Protein AF-A0A150WRG9-F1 (afdb_monomer_lite)

pLDDT: mean 79.82, std 18.86, range [26.81, 96.19]

Radius of gyration: 18.25 Å; chains: 1; bounding box: 57×34×43 Å

Foldseek 3Di:
DDPPPPCQLCVLPPDDDDDDDDDDDDDDDDLLVVLVVLLQVLLCVLQNDPSFLVPDDPVSLVSSLVVLLVLVVDPLSVLLSVLLDDPLNRLLSSLSSSLSSLLVSLVVVCVPPVLLSVLLNLLSVLLVLLSSCLVQLVPDPDPDDPDDPVLSVLLSLLSSLSSNCSSCLRRPDDSSSSNLVSQLSVQLSVQVVPCPSVYGSSVSSLVSQCVSSVDDSVSSSVVSNCSNVVD

Secondary structure (DSSP, 8-state):
----SHHHHSTTT-SS---------S-PPPHHHHHHHHHHHHHHHHH-TTS-GGG--HHHHHHHHHHHHHHH--TTHHHHHHHT-HHHHHHHHHHHHHHHHHHHHHHHHTTT-HHHHHHHHHHHHHHHHHHHHGGGTTTS--SS--S-HHHHHHHHHHHHHHTT-HHHHHHTS-HHHHHHHHHHHHHHHHHHHHSTTSS-HHHHHHHHHHHHHT--HHHHHHHHHHHHH--

Organism: Bdellovibrio bacteriovorus (NCBI:txid959)

Sequence (231 aa):
MKKKFVLGMVVLSMTAAQVSFAAGVGGARAPREVLMEYTKSMKETLLGKGGSAKNLKDAELQNAKSRITKELNSSRAADLNAAMSGEAGKARMESLVTIIAVKRSTENLAKTDAAEAQSMNAAAEASLKLIANSTLVGALKIPETTMKAEEVSLVRDALNKAETMPADIIIQFSKAERDSYTQVLEKYDSIVSNSAGKKSAEESFVDAIMDVKKVDRTKALEIVKKLKECV

Structure (mmCIF, N/CA/C/O backbone):
data_AF-A0A150WRG9-F1
#
_entry.id   AF-A0A150WRG9-F1
#
loop_
_atom_site.group_PDB
_atom_site.id
_atom_site.type_symbol
_atom_site.label_atom_id
_atom_site.label_alt_id
_atom_site.label_comp_id
_atom_site.label_asym_id
_atom_site.label_entity_id
_atom_site.label_seq_id
_atom_site.pdbx_PDB_ins_code
_atom_site.Cartn_x
_atom_site.Cartn_y
_atom_site.Cartn_z
_atom_site.occupancy
_atom_site.B_iso_or_equiv
_atom_site.auth_seq_id
_atom_site.auth_comp_id
_atom_site.auth_asym_id
_atom_site.auth_atom_id
_atom_site.pdbx_PDB_model_num
ATOM 1 N N . MET A 1 1 ? -20.319 14.278 -11.781 1.00 32.03 1 MET A N 1
ATOM 2 C CA . MET A 1 1 ? -20.486 12.811 -11.658 1.00 32.03 1 MET A CA 1
ATOM 3 C C . MET A 1 1 ? -19.781 12.125 -12.830 1.00 32.03 1 MET A C 1
ATOM 5 O O . MET A 1 1 ? -20.332 12.064 -13.922 1.00 32.03 1 MET A O 1
ATOM 9 N N . LYS A 1 2 ? -18.517 11.709 -12.654 1.00 30.38 2 LYS A N 1
ATOM 10 C CA . LYS A 1 2 ? -17.682 11.111 -13.713 1.00 30.38 2 LYS A CA 1
ATOM 11 C C . LYS A 1 2 ? -17.797 9.577 -13.664 1.00 30.38 2 LYS A C 1
ATOM 13 O O . LYS A 1 2 ? -17.150 8.941 -12.847 1.00 30.38 2 LYS A O 1
ATOM 18 N N . LYS A 1 3 ? -18.587 8.980 -14.563 1.00 36.53 3 LYS A N 1
ATOM 19 C CA . LYS A 1 3 ? -18.736 7.519 -14.767 1.00 36.53 3 LYS A CA 1
ATOM 20 C C . LYS A 1 3 ? -17.521 6.861 -15.469 1.00 36.53 3 LYS A C 1
ATOM 22 O O . LYS A 1 3 ? -17.706 6.034 -16.353 1.00 36.53 3 LYS A O 1
ATOM 27 N N . LYS A 1 4 ? -16.276 7.259 -15.170 1.00 40.38 4 LYS A N 1
ATOM 28 C CA . LYS A 1 4 ? -15.107 6.907 -16.016 1.00 40.38 4 LYS A CA 1
ATOM 29 C C . LYS A 1 4 ? -14.164 5.818 -15.487 1.00 40.38 4 LYS A C 1
ATOM 31 O O . LYS A 1 4 ? -13.210 5.499 -16.183 1.00 40.38 4 LYS A O 1
ATOM 36 N N . PHE A 1 5 ? -14.430 5.201 -14.337 1.00 41.78 5 PHE A N 1
ATOM 37 C CA . PHE A 1 5 ? -13.559 4.131 -13.824 1.00 41.78 5 PHE A CA 1
ATOM 38 C C . PHE A 1 5 ? -13.880 2.737 -14.416 1.00 41.78 5 PHE A C 1
ATOM 40 O O . PHE A 1 5 ? -12.984 1.941 -14.687 1.00 41.78 5 PHE A O 1
ATOM 47 N N . VAL A 1 6 ? -15.147 2.491 -14.766 1.00 46.38 6 VAL A N 1
ATOM 48 C CA . VAL A 1 6 ? -15.670 1.126 -14.975 1.00 46.38 6 VAL A CA 1
ATOM 49 C C . VAL A 1 6 ? -15.237 0.460 -16.294 1.00 46.38 6 VAL A C 1
ATOM 51 O O . VAL A 1 6 ? -15.207 -0.761 -16.377 1.00 46.38 6 VAL A O 1
ATOM 54 N N . LEU A 1 7 ? -14.855 1.202 -17.340 1.00 37.91 7 LEU A N 1
ATOM 55 C CA . LEU A 1 7 ? -14.537 0.589 -18.646 1.00 37.91 7 LEU A CA 1
ATOM 56 C C . LEU A 1 7 ? -13.058 0.217 -18.847 1.00 37.91 7 LEU A C 1
ATOM 58 O O . LEU A 1 7 ? -12.737 -0.486 -19.797 1.00 37.91 7 LEU A O 1
ATOM 62 N N . GLY A 1 8 ? -12.135 0.669 -17.995 1.00 36.81 8 GLY A N 1
ATOM 63 C CA . GLY A 1 8 ? -10.698 0.460 -18.233 1.00 36.81 8 GLY A CA 1
ATOM 64 C C . GLY A 1 8 ? -10.143 -0.850 -17.674 1.00 36.81 8 GLY A C 1
ATOM 65 O O . GLY A 1 8 ? -9.332 -1.500 -18.326 1.00 36.81 8 GLY A O 1
ATOM 66 N N . MET A 1 9 ? -10.571 -1.238 -16.468 1.00 42.12 9 MET A N 1
ATOM 67 C CA . MET A 1 9 ? -10.052 -2.429 -15.777 1.00 42.12 9 MET A CA 1
ATOM 68 C C . MET A 1 9 ? -10.930 -3.675 -15.935 1.00 42.12 9 MET A C 1
ATOM 70 O O . MET A 1 9 ? -10.441 -4.778 -15.695 1.00 42.12 9 MET A O 1
ATOM 74 N N . VAL A 1 10 ? -12.185 -3.507 -16.364 1.00 41.66 10 VAL A N 1
ATOM 75 C CA . VAL A 1 10 ? -13.194 -4.578 -16.462 1.00 41.66 10 VAL A CA 1
ATOM 76 C C . VAL A 1 10 ? -13.277 -5.188 -17.872 1.00 41.66 10 VAL A C 1
ATOM 78 O O . VAL A 1 10 ? -13.715 -6.323 -18.034 1.00 41.66 10 VAL A O 1
ATOM 81 N N . VAL A 1 11 ? -12.798 -4.492 -18.911 1.00 38.12 11 VAL A N 1
ATOM 82 C CA . VAL A 1 11 ? -12.986 -4.927 -20.314 1.00 38.12 11 VAL A CA 1
ATOM 83 C C . VAL A 1 11 ? -12.113 -6.128 -20.723 1.00 38.12 11 VAL A C 1
ATOM 85 O O . VAL A 1 11 ? -12.330 -6.698 -21.785 1.00 38.12 11 VAL A O 1
ATOM 88 N N . LEU A 1 12 ? -11.196 -6.606 -19.875 1.00 38.62 12 LEU A N 1
ATOM 89 C CA . LEU A 1 12 ? -10.411 -7.821 -20.159 1.00 38.62 12 LEU A CA 1
ATOM 90 C C . LEU A 1 12 ? -10.873 -9.080 -19.406 1.00 38.62 12 LEU A C 1
ATOM 92 O O . LEU A 1 12 ? -10.236 -10.119 -19.543 1.00 38.62 12 LEU A O 1
ATOM 96 N N . SER A 1 13 ? -11.974 -9.030 -18.647 1.00 37.44 13 SER A N 1
ATOM 97 C CA . SER A 1 13 ? -12.491 -10.209 -17.928 1.00 37.44 13 SER A CA 1
ATOM 98 C C . SER A 1 13 ? -13.997 -10.453 -18.066 1.00 37.44 13 SER A C 1
ATOM 100 O O . SER A 1 13 ? -14.534 -11.337 -17.402 1.00 37.44 13 SER A O 1
ATOM 102 N N . MET A 1 14 ? -14.704 -9.736 -18.946 1.00 32.56 14 MET A N 1
ATOM 103 C CA . MET A 1 14 ? -16.133 -9.985 -19.168 1.00 32.56 14 MET A CA 1
ATOM 104 C C . MET A 1 14 ? -16.392 -11.115 -20.170 1.00 32.56 14 MET A C 1
ATOM 106 O O . MET A 1 14 ? -16.821 -10.891 -21.296 1.00 32.56 14 MET A O 1
ATOM 110 N N . THR A 1 15 ? -16.244 -12.346 -19.687 1.00 34.28 15 THR A N 1
ATOM 111 C CA . THR A 1 15 ? -17.200 -13.415 -20.000 1.00 34.28 15 THR A CA 1
ATOM 112 C C . THR A 1 15 ? -17.701 -14.010 -18.688 1.00 34.28 15 THR A C 1
ATOM 114 O O . THR A 1 15 ? -16.929 -14.608 -17.949 1.00 34.28 15 THR A O 1
ATOM 117 N N . ALA A 1 16 ? -19.006 -13.840 -18.456 1.00 32.56 16 ALA A N 1
ATOM 118 C CA . ALA A 1 16 ? -19.847 -14.502 -17.454 1.00 32.56 16 ALA A CA 1
ATOM 119 C C . ALA A 1 16 ? -19.603 -14.176 -15.964 1.00 32.56 16 ALA A C 1
ATOM 121 O O . ALA A 1 16 ? -18.753 -14.757 -15.304 1.00 32.56 16 ALA A O 1
ATOM 122 N N . ALA A 1 17 ? -20.460 -13.324 -15.393 1.00 30.14 17 ALA A N 1
ATOM 123 C CA . ALA A 1 17 ? -21.555 -13.776 -14.523 1.00 30.14 17 ALA A CA 1
ATOM 124 C C . ALA A 1 17 ? -22.264 -12.557 -13.913 1.00 30.14 17 ALA A C 1
ATOM 126 O O . ALA A 1 17 ? -21.712 -11.824 -13.095 1.00 30.14 17 ALA A O 1
ATOM 127 N N . GLN A 1 18 ? -23.511 -12.347 -14.330 1.00 33.16 18 GLN A N 1
ATOM 128 C CA . GLN A 1 18 ? -24.463 -11.523 -13.601 1.00 33.16 18 GLN A CA 1
ATOM 129 C C . GLN A 1 18 ? -24.808 -12.246 -12.297 1.00 33.16 18 GLN A C 1
ATOM 131 O O . GLN A 1 18 ? -25.338 -13.352 -12.345 1.00 33.16 18 GLN A O 1
ATOM 136 N N . VAL A 1 19 ? -24.572 -11.614 -11.149 1.00 32.22 19 VAL A N 1
ATOM 137 C CA . VAL A 1 19 ? -25.330 -11.936 -9.937 1.00 32.22 19 VAL A CA 1
ATOM 138 C C . VAL A 1 19 ? -25.748 -10.625 -9.291 1.00 32.22 19 VAL A C 1
ATOM 140 O O . VAL A 1 19 ? -24.957 -9.906 -8.684 1.00 32.22 19 VAL A O 1
ATOM 143 N N . SER A 1 20 ? -27.012 -10.292 -9.517 1.00 29.97 20 SER A N 1
ATOM 144 C CA . SER A 1 20 ? -27.737 -9.215 -8.864 1.00 29.97 20 SER A CA 1
ATOM 145 C C . SER A 1 20 ? -27.888 -9.547 -7.381 1.00 29.97 20 SER A C 1
ATOM 147 O O . SER A 1 20 ? -28.485 -10.569 -7.054 1.00 29.97 20 SER A O 1
ATOM 149 N N . PHE A 1 21 ? -27.424 -8.677 -6.484 1.00 30.52 21 PHE A N 1
ATOM 150 C CA . PHE A 1 21 ? -27.910 -8.684 -5.106 1.00 30.52 21 PHE A CA 1
ATOM 151 C C . PHE A 1 21 ? -29.054 -7.682 -4.985 1.00 30.52 21 PHE A C 1
ATOM 153 O O . PHE A 1 21 ? -28.874 -6.467 -5.068 1.00 30.52 21 PHE A O 1
ATOM 160 N N . ALA A 1 22 ? -30.253 -8.250 -4.871 1.00 32.41 22 ALA A N 1
ATOM 161 C CA . ALA A 1 22 ? -31.485 -7.561 -4.553 1.00 32.41 22 ALA A CA 1
ATOM 162 C C . ALA A 1 22 ? -31.425 -6.985 -3.131 1.00 32.41 22 ALA A C 1
ATOM 164 O O . ALA A 1 22 ? -30.902 -7.604 -2.206 1.00 32.41 22 ALA A O 1
ATOM 165 N N . ALA A 1 23 ? -31.987 -5.788 -2.987 1.00 38.72 23 ALA A N 1
ATOM 166 C CA . ALA A 1 23 ? -32.204 -5.108 -1.723 1.00 38.72 23 ALA A CA 1
ATOM 167 C C . ALA A 1 23 ? -33.095 -5.931 -0.775 1.00 38.72 23 ALA A C 1
ATOM 169 O O . ALA A 1 23 ? -34.094 -6.504 -1.207 1.00 38.72 23 ALA A O 1
ATOM 170 N N . GLY A 1 24 ? -32.794 -5.901 0.525 1.00 27.25 24 GLY A N 1
ATOM 171 C CA . GLY A 1 24 ? -33.718 -6.397 1.538 1.00 27.25 24 GLY A CA 1
ATOM 172 C C . GLY A 1 24 ? -33.245 -6.231 2.983 1.00 27.25 24 GLY A C 1
ATOM 173 O O . GLY A 1 24 ? -32.336 -6.922 3.417 1.00 27.25 24 GLY A O 1
ATOM 174 N N . VAL A 1 25 ? -34.009 -5.415 3.720 1.00 30.44 25 VAL A N 1
ATOM 175 C CA . VAL A 1 25 ? -34.260 -5.442 5.177 1.00 30.44 25 VAL A CA 1
ATOM 176 C C . VAL A 1 25 ? -33.360 -4.586 6.093 1.00 30.44 25 VAL A C 1
ATOM 178 O O . VAL A 1 25 ? -32.300 -4.997 6.542 1.00 30.44 25 VAL A O 1
ATOM 181 N N . GLY A 1 26 ? -33.910 -3.421 6.472 1.00 26.81 26 GLY A N 1
ATOM 182 C CA . GLY A 1 26 ? -33.801 -2.836 7.816 1.00 26.81 26 GLY A CA 1
ATOM 183 C C . GLY A 1 26 ? -32.560 -2.004 8.134 1.00 26.81 26 GLY A C 1
ATOM 184 O O . GLY A 1 26 ? -31.580 -2.559 8.597 1.00 26.81 26 GLY A O 1
ATOM 185 N N . GLY A 1 27 ? -32.654 -0.672 7.992 1.00 32.75 27 GLY A N 1
ATOM 186 C CA . GLY A 1 27 ? -31.983 0.360 8.818 1.00 32.75 27 GLY A CA 1
ATOM 187 C C . GLY A 1 27 ? -30.468 0.298 9.080 1.00 32.75 27 GLY A C 1
ATOM 188 O O . GLY A 1 27 ? -29.956 1.144 9.810 1.00 32.75 27 GLY A O 1
ATOM 189 N N . ALA A 1 28 ? -29.742 -0.665 8.525 1.00 40.34 28 ALA A N 1
ATOM 190 C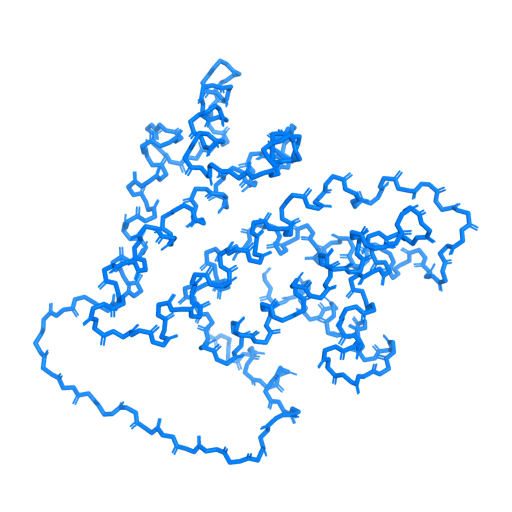 CA . ALA A 1 28 ? -28.309 -0.793 8.664 1.00 40.34 28 ALA A CA 1
ATOM 191 C C . ALA A 1 28 ? -27.661 0.219 7.721 1.00 40.34 28 ALA A C 1
ATOM 193 O O . ALA A 1 28 ? -27.867 0.165 6.506 1.00 40.34 28 ALA A O 1
ATOM 194 N N . ARG A 1 29 ? -26.892 1.157 8.284 1.00 51.44 29 ARG A N 1
ATOM 195 C CA . ARG A 1 29 ? -25.993 2.012 7.499 1.00 51.44 29 ARG A CA 1
ATOM 196 C C . ARG A 1 29 ? -25.213 1.130 6.532 1.00 51.44 29 ARG A C 1
ATOM 198 O O . ARG A 1 29 ? -24.750 0.055 6.924 1.00 51.44 29 ARG A O 1
ATOM 205 N N . ALA A 1 30 ? -25.081 1.564 5.280 1.00 62.69 30 ALA A N 1
ATOM 206 C CA . ALA A 1 30 ? -24.323 0.795 4.302 1.00 62.69 30 ALA A CA 1
ATOM 207 C C . ALA A 1 30 ? -22.915 0.535 4.877 1.00 62.69 30 ALA A C 1
ATOM 209 O O . ALA A 1 30 ? -22.345 1.456 5.466 1.00 62.69 30 ALA A O 1
ATOM 210 N N . PRO A 1 31 ? -22.316 -0.662 4.718 1.00 61.91 31 PRO A N 1
ATOM 211 C CA . PRO A 1 31 ? -20.994 -0.981 5.271 1.00 61.91 31 PRO A CA 1
ATOM 212 C C . PRO A 1 31 ? -19.942 0.109 5.020 1.00 61.91 31 PRO A C 1
ATOM 214 O O . PRO A 1 31 ? -19.130 0.413 5.888 1.00 61.91 31 PRO A O 1
ATOM 217 N N . ARG A 1 32 ? -20.035 0.776 3.862 1.00 67.12 32 ARG A N 1
ATOM 218 C CA . ARG A 1 32 ? -19.226 1.939 3.471 1.00 67.12 32 ARG A CA 1
ATOM 219 C C . ARG A 1 32 ? -19.342 3.136 4.423 1.00 67.12 32 ARG A C 1
ATOM 221 O O . ARG A 1 32 ? -18.328 3.738 4.752 1.00 67.12 32 ARG A O 1
ATOM 228 N N . GLU A 1 33 ? -20.538 3.486 4.879 1.00 68.81 33 GLU A N 1
ATOM 229 C CA . GLU A 1 33 ? -20.752 4.612 5.800 1.00 68.81 33 GLU A CA 1
ATOM 230 C C . GLU A 1 33 ? -20.157 4.313 7.179 1.00 68.81 33 GLU A C 1
ATOM 232 O O . GLU A 1 33 ? -19.456 5.148 7.749 1.00 68.81 33 GLU A O 1
ATOM 237 N N . VAL A 1 34 ? -20.351 3.083 7.667 1.00 70.62 34 VAL A N 1
ATOM 238 C CA . VAL A 1 34 ? -19.767 2.607 8.931 1.00 70.62 34 VAL A CA 1
ATOM 239 C C . VAL A 1 34 ? -18.238 2.640 8.867 1.00 70.62 34 VAL A C 1
ATOM 241 O O . VAL A 1 34 ? -17.580 3.100 9.798 1.00 70.62 34 VAL A O 1
ATOM 244 N N . LEU A 1 35 ? -17.661 2.214 7.741 1.00 74.12 35 LEU A N 1
ATOM 245 C CA . LEU A 1 35 ? -16.221 2.267 7.486 1.00 74.12 35 LEU A CA 1
ATOM 246 C C . LEU A 1 35 ? -15.667 3.692 7.487 1.00 74.12 35 LEU A C 1
ATOM 248 O O . LEU A 1 35 ? -14.592 3.935 8.039 1.00 74.12 35 LEU A O 1
ATOM 252 N N . MET A 1 36 ? -16.381 4.640 6.879 1.00 77.56 36 MET A N 1
ATOM 253 C CA . MET A 1 36 ? -15.959 6.040 6.825 1.00 77.56 36 MET A CA 1
ATOM 254 C C . MET A 1 36 ? -15.973 6.694 8.210 1.00 77.56 36 MET A C 1
ATOM 256 O O . MET A 1 36 ? -15.009 7.365 8.584 1.00 77.56 36 MET A O 1
ATOM 260 N N . GLU A 1 37 ? -17.024 6.465 8.999 1.00 79.81 37 GLU A N 1
ATOM 261 C CA . GLU A 1 37 ? -17.103 6.953 10.381 1.00 79.81 37 GLU A CA 1
ATOM 262 C C . GLU A 1 37 ? -16.032 6.312 11.268 1.00 79.81 37 GLU A C 1
ATOM 264 O O . GLU A 1 37 ? -15.348 7.007 12.023 1.00 79.81 37 GLU A O 1
ATOM 269 N N . TYR A 1 38 ? -15.822 5.002 11.130 1.00 80.25 38 TYR A N 1
ATOM 270 C CA . TYR A 1 38 ? -14.794 4.290 11.880 1.00 80.25 38 TYR A CA 1
ATOM 271 C C . TYR A 1 38 ? -13.387 4.779 11.516 1.00 80.25 38 TYR A C 1
ATOM 273 O O . TYR A 1 38 ? -12.563 5.026 12.397 1.00 80.25 38 TYR A O 1
ATOM 281 N N . THR A 1 39 ? -13.128 5.029 10.229 1.00 84.31 39 THR A N 1
ATOM 282 C CA . THR A 1 39 ? -11.878 5.640 9.754 1.00 84.31 39 THR A CA 1
ATOM 283 C C . THR A 1 39 ? -11.668 7.019 10.374 1.00 84.31 39 THR A C 1
ATOM 285 O O . THR A 1 39 ? -10.567 7.318 10.834 1.00 84.31 39 THR A O 1
ATOM 288 N N . LYS A 1 40 ? -12.714 7.852 10.450 1.00 85.50 40 LYS A N 1
ATOM 289 C CA . LYS A 1 40 ? -12.641 9.161 11.113 1.00 85.50 40 LYS A CA 1
ATOM 290 C C . LYS A 1 40 ? -12.290 9.022 12.599 1.00 85.50 40 LYS A C 1
ATOM 292 O O . LYS A 1 40 ? -11.363 9.684 13.062 1.00 85.50 40 LYS A O 1
ATOM 297 N N . SER A 1 41 ? -12.960 8.120 13.317 1.00 85.75 41 SER A N 1
ATOM 298 C CA . SER A 1 41 ? -12.674 7.846 14.733 1.00 85.75 41 SER A CA 1
ATOM 299 C C . SER A 1 41 ? -11.234 7.367 14.947 1.00 85.75 41 SER A C 1
ATOM 301 O O . SER A 1 41 ? -10.559 7.793 15.886 1.00 85.75 41 SER A O 1
ATOM 303 N N . MET A 1 42 ? -10.729 6.495 14.070 1.00 88.00 42 MET A N 1
ATOM 304 C CA . MET A 1 42 ? -9.352 6.003 14.137 1.00 88.00 42 MET A CA 1
ATOM 305 C C . MET A 1 42 ? -8.332 7.104 13.829 1.00 88.00 42 MET A C 1
ATOM 307 O O . MET A 1 42 ? -7.304 7.180 14.504 1.00 88.00 42 MET A O 1
ATOM 311 N N . LYS A 1 43 ? -8.625 7.998 12.875 1.00 88.38 43 LYS A N 1
ATOM 312 C CA . LYS A 1 43 ? -7.810 9.194 12.609 1.00 88.38 43 LYS A CA 1
ATOM 313 C C . LYS A 1 43 ? -7.716 10.085 13.839 1.00 88.38 43 LYS A C 1
ATOM 315 O O . LYS A 1 43 ? -6.612 10.456 14.216 1.00 88.38 43 LYS A O 1
ATOM 320 N N . GLU A 1 44 ? -8.824 10.370 14.511 1.00 88.81 44 GLU A N 1
ATOM 321 C CA . GLU A 1 44 ? -8.805 11.167 15.746 1.00 88.81 44 GLU A CA 1
ATOM 322 C C . GLU A 1 44 ? -8.039 10.467 16.885 1.00 88.81 44 GLU A C 1
ATOM 324 O O . GLU A 1 44 ? -7.288 11.105 17.621 1.00 88.81 44 GLU A O 1
ATOM 329 N N . THR A 1 45 ? -8.156 9.141 16.990 1.00 88.38 45 THR A N 1
ATOM 330 C CA . THR A 1 45 ? -7.475 8.341 18.025 1.00 88.38 45 THR A CA 1
ATO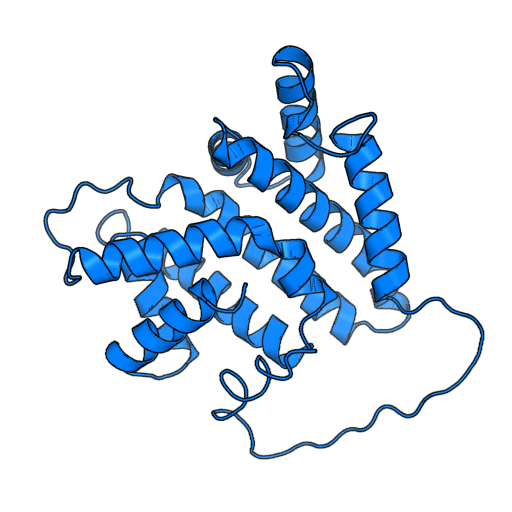M 331 C C . THR A 1 45 ? -5.954 8.306 17.833 1.00 88.38 45 THR A C 1
ATOM 333 O O . THR A 1 45 ? -5.183 8.454 18.788 1.00 88.38 45 THR A O 1
ATOM 336 N N . LEU A 1 46 ? -5.503 8.096 16.594 1.00 89.94 46 LEU A N 1
ATOM 337 C CA . LEU A 1 46 ? -4.090 7.871 16.281 1.00 89.94 46 LEU A CA 1
ATOM 338 C C . LEU A 1 46 ? -3.341 9.154 15.912 1.00 89.94 46 LEU A C 1
ATOM 340 O O . LEU A 1 46 ? -2.155 9.258 16.216 1.00 89.94 46 LEU A O 1
ATOM 344 N N . LEU A 1 47 ? -4.023 10.131 15.309 1.00 90.19 47 LEU A N 1
ATOM 345 C CA . LEU A 1 47 ? -3.449 11.409 14.868 1.00 90.19 47 LEU A CA 1
ATOM 346 C C . LEU A 1 47 ? -3.892 12.595 15.734 1.00 90.19 47 LEU A C 1
ATOM 348 O O . LEU A 1 47 ? -3.503 13.719 15.450 1.00 90.19 47 LEU A O 1
ATOM 352 N N . GLY A 1 48 ? -4.698 12.381 16.774 1.00 84.00 48 GLY A N 1
ATOM 353 C CA . GLY A 1 48 ? -5.149 13.441 17.673 1.00 84.00 48 GLY A CA 1
ATOM 354 C C . GLY A 1 48 ? -6.294 14.300 17.121 1.00 84.00 48 GLY A C 1
ATOM 355 O O . GLY A 1 48 ? -6.902 14.016 16.086 1.00 84.00 48 GLY A O 1
ATOM 356 N N . LYS A 1 49 ? -6.617 15.372 17.856 1.00 76.81 49 LYS A N 1
ATOM 357 C CA . LYS A 1 49 ? -7.761 16.252 17.575 1.00 76.81 49 LYS A CA 1
ATOM 358 C C . LYS A 1 49 ? -7.625 16.876 16.179 1.00 76.81 49 LYS A C 1
ATOM 360 O O . LYS A 1 49 ? -6.684 17.615 15.915 1.00 76.81 49 LYS A O 1
ATOM 365 N N . GLY A 1 50 ? -8.583 16.587 15.298 1.00 74.62 50 GLY A N 1
ATOM 366 C CA . GLY A 1 50 ? -8.578 17.032 13.898 1.00 74.62 50 GLY A CA 1
ATOM 367 C C . GLY A 1 50 ? -8.178 15.951 12.889 1.00 74.62 50 GLY A C 1
ATOM 368 O O . GLY A 1 50 ? -8.363 16.162 11.695 1.00 74.62 50 GLY A O 1
ATOM 369 N N . GLY A 1 51 ? -7.682 14.793 13.344 1.00 80.62 51 GLY A N 1
ATOM 370 C CA . GLY A 1 51 ? -7.559 13.588 12.521 1.00 80.62 51 GLY A CA 1
ATOM 371 C C . GLY A 1 51 ? -6.629 13.712 11.311 1.00 80.62 51 GLY A C 1
ATOM 372 O O . GLY A 1 51 ? -6.822 13.001 10.327 1.00 80.62 51 GLY A O 1
ATOM 373 N N . SER A 1 52 ? -5.639 14.608 11.356 1.00 86.31 52 SER A N 1
ATOM 374 C CA . SER A 1 52 ? -4.688 14.811 10.260 1.00 86.31 52 SER A CA 1
ATOM 375 C C . SER A 1 52 ? -3.268 14.987 10.776 1.00 86.31 52 SER A C 1
ATOM 377 O O . SER A 1 52 ? -3.002 15.817 11.646 1.00 86.31 52 SER A O 1
ATOM 379 N N . ALA A 1 53 ? -2.337 14.250 10.168 1.00 86.06 53 ALA A N 1
ATOM 380 C CA . ALA A 1 53 ? -0.914 14.329 10.483 1.00 86.06 53 ALA A CA 1
ATOM 381 C C . ALA A 1 53 ? -0.285 15.670 10.060 1.00 86.06 53 ALA A C 1
ATOM 383 O O . ALA A 1 53 ? 0.783 16.027 10.552 1.00 86.06 53 ALA A O 1
ATOM 384 N N . LYS A 1 54 ? -0.940 16.434 9.171 1.00 85.94 54 LYS A N 1
ATOM 385 C CA . LYS A 1 54 ? -0.467 17.753 8.712 1.00 85.94 54 LYS A CA 1
ATOM 386 C C . LYS A 1 54 ? -0.425 18.801 9.818 1.00 85.94 54 LYS A C 1
ATOM 388 O O . LYS A 1 54 ? 0.412 19.695 9.764 1.00 85.94 54 LYS A O 1
ATOM 393 N N . ASN A 1 55 ? -1.299 18.664 10.812 1.00 83.00 55 ASN A N 1
ATOM 394 C CA . ASN A 1 55 ? -1.453 19.632 11.896 1.00 83.00 55 ASN A CA 1
ATOM 395 C C . ASN A 1 55 ? -0.619 19.281 13.137 1.00 83.00 55 ASN A C 1
ATOM 397 O O . ASN A 1 55 ? -0.651 20.022 14.117 1.00 83.00 55 ASN A O 1
ATOM 401 N N . LEU A 1 56 ? 0.096 18.153 13.112 1.00 86.31 56 LEU A N 1
ATOM 402 C CA . LEU A 1 56 ? 0.880 17.675 14.245 1.00 86.31 56 LEU A CA 1
ATOM 403 C C . LEU A 1 56 ? 2.254 18.337 14.295 1.00 86.31 56 LEU A C 1
ATOM 405 O O . LEU A 1 56 ? 2.935 18.462 13.275 1.00 86.31 56 LEU A O 1
ATOM 409 N N . LYS A 1 57 ? 2.682 18.701 15.505 1.00 87.50 57 LYS A N 1
ATOM 410 C CA . LYS A 1 57 ? 4.063 19.118 15.781 1.00 87.50 57 LYS A CA 1
ATOM 411 C C . LYS A 1 57 ? 4.971 17.895 15.917 1.00 87.50 57 LYS A C 1
ATOM 413 O O . LYS A 1 57 ? 4.491 16.789 16.149 1.00 87.50 57 LYS A O 1
ATOM 418 N N . ASP A 1 58 ? 6.287 18.087 15.848 1.00 85.94 58 ASP A N 1
ATOM 419 C CA . ASP A 1 58 ? 7.264 16.986 15.781 1.00 85.94 58 ASP A CA 1
ATOM 420 C C . ASP A 1 58 ? 7.108 15.932 16.889 1.00 85.94 58 ASP A C 1
ATOM 422 O O . ASP A 1 58 ? 7.084 14.737 16.599 1.00 85.94 58 ASP A O 1
ATOM 426 N N . ALA A 1 59 ? 6.928 16.342 18.149 1.00 87.12 59 ALA A N 1
ATOM 427 C CA . ALA A 1 59 ? 6.734 15.405 19.260 1.00 87.12 59 ALA A CA 1
ATOM 428 C C . ALA A 1 59 ? 5.427 14.594 19.134 1.00 87.12 59 ALA A C 1
ATOM 430 O O . ALA A 1 59 ? 5.399 13.389 19.393 1.00 87.12 59 ALA A O 1
ATOM 431 N N . GLU A 1 60 ? 4.339 15.232 18.701 1.00 88.56 60 GLU A N 1
ATOM 432 C CA . GLU A 1 60 ? 3.044 14.575 18.482 1.00 88.56 60 GLU A CA 1
ATOM 433 C C . GLU A 1 60 ? 3.100 13.640 17.272 1.00 88.56 60 GLU A C 1
ATOM 435 O O . GLU A 1 60 ? 2.530 12.551 17.298 1.00 88.56 60 GLU A O 1
ATOM 440 N N . LEU A 1 61 ? 3.847 14.032 16.242 1.00 89.50 61 LEU A N 1
ATOM 441 C CA . LEU A 1 61 ? 4.067 13.256 15.033 1.00 89.50 61 LEU A CA 1
ATOM 442 C C . LEU A 1 61 ? 4.872 11.982 15.325 1.00 89.50 61 LEU A C 1
ATOM 444 O O . LEU A 1 61 ? 4.506 10.915 14.837 1.00 89.50 61 LEU A O 1
ATOM 448 N N . GLN A 1 62 ? 5.905 12.049 16.172 1.00 89.75 62 GLN A N 1
ATOM 449 C CA . GLN A 1 62 ? 6.636 10.854 16.624 1.00 89.75 62 GLN A CA 1
ATOM 450 C C . GLN A 1 62 ? 5.758 9.921 17.469 1.00 89.75 62 GLN A C 1
ATOM 452 O O . GLN A 1 62 ? 5.767 8.704 17.270 1.00 89.75 62 GLN A O 1
ATOM 457 N N . ASN A 1 63 ? 4.936 10.479 18.359 1.00 90.69 63 ASN A N 1
ATOM 458 C CA . ASN A 1 63 ? 3.976 9.692 19.132 1.00 90.69 63 ASN A CA 1
ATOM 459 C C . ASN A 1 63 ? 2.939 9.005 18.231 1.00 90.69 63 ASN A C 1
ATOM 461 O O . ASN A 1 63 ? 2.654 7.821 18.412 1.00 90.69 63 ASN A O 1
ATOM 465 N N . ALA A 1 64 ? 2.403 9.717 17.238 1.00 92.06 64 ALA A N 1
ATOM 466 C CA . ALA A 1 64 ? 1.466 9.169 16.266 1.00 92.06 64 ALA A CA 1
ATOM 467 C C . ALA A 1 64 ? 2.105 8.050 15.428 1.00 92.06 64 ALA A C 1
ATOM 469 O O . ALA A 1 64 ? 1.500 6.990 15.279 1.00 92.06 64 ALA A O 1
ATOM 470 N N . LYS A 1 65 ? 3.350 8.226 14.959 1.00 92.56 65 LYS A N 1
ATOM 471 C CA . LYS A 1 65 ? 4.116 7.165 14.277 1.00 92.56 65 LYS A CA 1
ATOM 472 C C . LYS A 1 65 ? 4.235 5.911 15.135 1.00 92.56 65 LYS A C 1
ATOM 474 O O . LYS A 1 65 ? 3.907 4.826 14.670 1.00 92.56 65 LYS A O 1
ATOM 479 N N . SER A 1 66 ? 4.638 6.065 16.396 1.00 91.50 66 SER A N 1
ATOM 480 C CA . SER A 1 66 ? 4.767 4.944 17.334 1.00 91.50 66 SER A CA 1
ATOM 481 C C . SER A 1 66 ? 3.441 4.195 17.522 1.00 91.50 66 SER A C 1
ATOM 483 O O . SER A 1 66 ? 3.403 2.967 17.442 1.00 91.50 66 SER A O 1
ATOM 485 N N . ARG A 1 67 ? 2.327 4.925 17.683 1.00 93.38 67 ARG A N 1
ATOM 486 C CA . ARG A 1 67 ? 0.984 4.329 17.787 1.00 93.38 67 ARG A CA 1
ATOM 487 C C . ARG A 1 67 ? 0.586 3.581 16.517 1.00 93.38 67 ARG A C 1
ATOM 489 O O . ARG A 1 67 ? 0.134 2.448 16.617 1.00 93.38 67 ARG A O 1
ATOM 496 N N . ILE A 1 68 ? 0.775 4.188 15.344 1.00 94.19 68 ILE A N 1
ATOM 497 C CA . ILE A 1 68 ? 0.458 3.568 14.049 1.00 94.19 68 ILE A CA 1
ATOM 498 C C . ILE A 1 68 ? 1.264 2.281 13.861 1.00 94.19 68 ILE A C 1
ATOM 500 O O . ILE A 1 68 ? 0.686 1.243 13.559 1.00 94.19 68 ILE A O 1
ATOM 504 N N . THR A 1 69 ? 2.576 2.315 14.089 1.00 91.62 69 THR A N 1
ATOM 505 C CA . THR A 1 69 ? 3.440 1.138 13.919 1.00 91.62 69 THR A CA 1
ATOM 506 C C . THR A 1 69 ? 3.083 0.023 14.897 1.00 91.62 69 THR A C 1
ATOM 508 O O . THR A 1 69 ? 3.040 -1.142 14.502 1.00 91.62 69 THR A O 1
ATOM 511 N N . LYS A 1 70 ? 2.758 0.369 16.150 1.00 92.06 70 LYS A N 1
ATOM 512 C CA . LYS A 1 70 ? 2.269 -0.594 17.145 1.00 92.06 70 LYS A CA 1
ATOM 513 C C . LYS A 1 70 ? 0.953 -1.243 16.711 1.00 92.06 70 LYS A C 1
ATOM 515 O O . LYS A 1 70 ? 0.808 -2.451 16.849 1.00 92.06 70 LYS A O 1
ATOM 520 N N . GLU A 1 71 ? 0.016 -0.455 16.192 1.00 91.44 71 GLU A N 1
ATOM 521 C CA . GLU A 1 71 ? -1.292 -0.945 15.744 1.00 91.44 71 GLU A CA 1
ATOM 522 C C . GLU A 1 71 ? -1.220 -1.802 14.478 1.00 91.44 71 GLU A C 1
ATOM 524 O O . GLU A 1 71 ? -1.962 -2.770 14.340 1.00 91.44 71 GLU A O 1
ATOM 529 N N . LEU A 1 72 ? -0.314 -1.478 13.554 1.00 90.00 72 LEU A N 1
ATOM 530 C CA . LEU A 1 72 ? -0.113 -2.277 12.346 1.00 90.00 72 LEU A CA 1
ATOM 531 C C . LEU A 1 72 ? 0.488 -3.650 12.647 1.00 90.00 72 L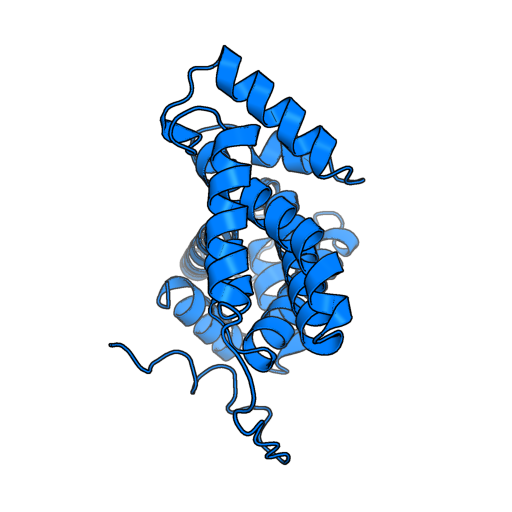EU A C 1
ATOM 533 O O . LEU A 1 72 ? 0.213 -4.586 11.898 1.00 90.00 72 LEU A O 1
ATOM 537 N N . ASN A 1 73 ? 1.319 -3.752 13.695 1.00 89.06 73 ASN A N 1
ATOM 538 C CA . ASN A 1 73 ? 2.008 -4.978 14.109 1.00 89.06 73 ASN A CA 1
ATOM 539 C C . ASN A 1 73 ? 2.598 -5.763 12.915 1.00 89.06 73 ASN A C 1
ATOM 541 O O . ASN A 1 73 ? 2.411 -6.970 12.771 1.00 89.06 73 ASN A O 1
ATOM 545 N N . SER A 1 74 ? 3.248 -5.042 11.998 1.00 89.69 74 SER A N 1
ATOM 546 C CA . SER A 1 74 ? 3.756 -5.597 10.743 1.00 89.69 74 SER A CA 1
ATOM 547 C C . SER A 1 74 ? 5.211 -6.033 10.888 1.00 89.69 74 SER A C 1
ATOM 549 O O . SER A 1 74 ? 6.020 -5.322 11.484 1.00 89.69 74 SER A O 1
ATOM 551 N N . SER A 1 75 ? 5.583 -7.143 10.245 1.00 89.88 75 SER A N 1
ATOM 552 C CA . SER A 1 75 ? 6.989 -7.542 10.078 1.00 89.88 75 SER A CA 1
ATOM 553 C C . SER A 1 75 ? 7.816 -6.498 9.313 1.00 89.88 75 SER A C 1
ATOM 555 O O . SER A 1 75 ? 9.036 -6.465 9.445 1.00 89.88 75 SER A O 1
ATOM 557 N N . ARG A 1 76 ? 7.156 -5.599 8.568 1.00 90.81 76 ARG A N 1
ATOM 558 C CA . ARG A 1 76 ? 7.763 -4.485 7.824 1.00 90.81 76 ARG A CA 1
ATOM 559 C C . ARG A 1 76 ? 7.752 -3.162 8.599 1.00 90.81 76 ARG A C 1
ATOM 561 O O . ARG A 1 76 ? 7.749 -2.087 8.005 1.00 90.81 76 ARG A O 1
ATOM 568 N N . ALA A 1 77 ? 7.737 -3.212 9.934 1.00 89.81 77 ALA A N 1
ATOM 569 C CA . ALA A 1 77 ? 7.674 -2.022 10.790 1.00 89.81 77 ALA A CA 1
ATOM 570 C C . ALA A 1 77 ? 8.781 -0.989 10.503 1.00 89.81 77 ALA A C 1
ATOM 572 O O . ALA A 1 77 ? 8.519 0.213 10.548 1.00 89.81 77 ALA A O 1
ATOM 573 N N . ALA A 1 78 ? 10.003 -1.434 10.186 1.00 90.38 78 ALA A N 1
ATOM 574 C CA . ALA A 1 78 ? 11.112 -0.541 9.845 1.00 90.38 78 ALA A CA 1
ATOM 575 C C . ALA A 1 78 ? 10.848 0.235 8.541 1.00 90.38 78 ALA A C 1
ATOM 577 O O . ALA A 1 78 ? 10.965 1.463 8.528 1.00 90.38 78 ALA A O 1
ATOM 578 N N . ASP A 1 79 ? 10.407 -0.459 7.488 1.00 92.25 79 ASP A N 1
ATOM 579 C CA . ASP A 1 79 ? 10.051 0.144 6.198 1.00 92.25 79 ASP A CA 1
ATOM 580 C C . ASP A 1 79 ? 8.903 1.146 6.352 1.00 92.25 79 ASP A C 1
ATOM 582 O O . ASP A 1 79 ? 8.956 2.257 5.831 1.00 92.25 79 ASP A O 1
ATOM 586 N N . LEU A 1 80 ? 7.878 0.782 7.127 1.00 93.50 80 LEU A N 1
ATOM 587 C CA . LEU A 1 80 ? 6.722 1.636 7.394 1.00 93.50 80 LEU A CA 1
ATOM 588 C C . LEU A 1 80 ? 7.106 2.884 8.203 1.00 93.50 80 LEU A C 1
ATOM 590 O O . LEU A 1 80 ? 6.652 3.986 7.894 1.00 93.50 80 LEU A O 1
ATOM 594 N N . ASN A 1 81 ? 7.988 2.748 9.199 1.00 92.31 81 ASN A N 1
ATOM 595 C CA . ASN A 1 81 ? 8.534 3.890 9.938 1.00 92.31 81 ASN A CA 1
ATOM 596 C C . ASN A 1 81 ? 9.305 4.848 9.018 1.00 92.31 81 ASN A C 1
ATOM 598 O O . ASN A 1 81 ? 9.135 6.069 9.111 1.00 92.31 81 ASN A O 1
ATOM 602 N N . ALA A 1 82 ? 10.120 4.307 8.110 1.00 91.94 82 ALA A N 1
ATOM 603 C CA . ALA A 1 82 ? 10.831 5.098 7.113 1.00 91.94 82 ALA A CA 1
ATOM 604 C C . ALA A 1 82 ? 9.853 5.789 6.145 1.00 91.94 82 ALA A C 1
ATOM 606 O O . ALA A 1 82 ? 9.962 6.997 5.925 1.00 91.94 82 ALA A O 1
ATOM 607 N N . ALA A 1 83 ? 8.836 5.071 5.658 1.00 91.69 83 ALA A N 1
ATOM 608 C CA . ALA A 1 83 ? 7.807 5.593 4.761 1.00 91.69 83 ALA A CA 1
ATOM 609 C C . ALA A 1 83 ? 7.018 6.770 5.363 1.00 91.69 83 ALA A C 1
ATOM 611 O O . ALA A 1 83 ? 6.632 7.678 4.628 1.00 91.69 83 ALA A O 1
ATOM 612 N N . MET A 1 84 ? 6.822 6.796 6.688 1.00 93.75 84 MET A N 1
ATOM 613 C CA . MET A 1 84 ? 6.157 7.888 7.418 1.00 93.75 84 MET A CA 1
ATOM 614 C C . MET A 1 84 ? 7.043 9.129 7.648 1.00 93.75 84 MET A C 1
ATOM 616 O O . MET A 1 84 ? 6.636 10.065 8.341 1.00 93.75 84 MET A O 1
ATOM 620 N N . SER A 1 85 ? 8.261 9.185 7.111 1.00 89.12 85 SER A N 1
ATOM 621 C CA . SER A 1 85 ? 9.169 10.326 7.297 1.00 89.12 85 SER A CA 1
ATOM 622 C C . SER A 1 85 ? 9.000 11.426 6.242 1.00 89.12 85 SER A C 1
ATOM 624 O O . SER A 1 85 ? 8.580 11.180 5.113 1.00 89.12 85 SER A O 1
ATOM 626 N N . GLY A 1 86 ? 9.319 12.667 6.626 1.00 86.19 86 GLY A N 1
ATOM 627 C CA . GLY A 1 86 ? 9.163 13.847 5.770 1.00 86.19 86 GLY A CA 1
ATOM 628 C C . GLY A 1 86 ? 7.704 14.227 5.483 1.00 86.19 86 GLY A C 1
ATOM 629 O O . GLY A 1 86 ? 6.770 13.728 6.110 1.00 86.19 86 GLY A O 1
ATOM 630 N N . GLU A 1 87 ? 7.510 15.131 4.521 1.00 84.62 87 GLU A N 1
ATOM 631 C CA . GLU A 1 87 ? 6.182 15.661 4.182 1.00 84.62 87 GLU A CA 1
ATOM 632 C C . GLU A 1 87 ? 5.287 14.610 3.503 1.00 84.62 87 GLU A C 1
ATOM 634 O O . GLU A 1 87 ? 4.121 14.462 3.867 1.00 84.62 87 GLU A O 1
ATOM 639 N N . ALA A 1 88 ? 5.848 13.798 2.598 1.00 82.94 88 ALA A N 1
ATOM 640 C CA . ALA A 1 88 ? 5.141 12.657 2.004 1.00 82.94 88 ALA A CA 1
ATOM 641 C C . ALA A 1 88 ? 4.699 11.636 3.071 1.00 82.94 88 ALA A C 1
ATOM 643 O O . ALA A 1 88 ? 3.614 11.054 2.987 1.00 82.94 88 ALA A O 1
ATOM 644 N N . GLY A 1 89 ? 5.501 11.482 4.129 1.00 87.75 89 GLY A N 1
ATOM 645 C CA . GLY A 1 89 ? 5.205 10.620 5.262 1.00 87.75 89 GLY A CA 1
ATOM 646 C C . GLY A 1 89 ? 3.923 10.977 6.009 1.00 87.75 89 GLY A C 1
ATOM 647 O O . GLY A 1 89 ? 3.203 10.076 6.435 1.00 87.75 89 GLY A O 1
ATOM 648 N N . LYS A 1 90 ? 3.564 12.264 6.096 1.00 89.56 90 LYS A N 1
ATOM 649 C CA . LYS A 1 90 ? 2.315 12.703 6.743 1.00 89.56 90 LYS A CA 1
ATOM 650 C C . LYS A 1 90 ? 1.074 12.201 6.002 1.00 89.56 90 LYS A C 1
ATOM 652 O O . LYS A 1 90 ? 0.130 11.734 6.633 1.00 89.56 90 LYS A O 1
ATOM 657 N N . ALA A 1 91 ? 1.079 12.247 4.669 1.00 87.50 91 ALA A N 1
ATOM 658 C CA . ALA A 1 91 ? -0.027 11.721 3.862 1.00 87.50 91 ALA A CA 1
ATOM 659 C C . ALA A 1 91 ? -0.141 10.188 3.980 1.00 87.50 91 ALA A C 1
ATOM 661 O O . ALA A 1 91 ? -1.242 9.636 4.070 1.00 87.50 91 ALA A O 1
ATOM 662 N N . ARG A 1 92 ? 1.001 9.496 4.060 1.00 91.75 92 ARG A N 1
ATOM 663 C CA . ARG A 1 92 ? 1.049 8.044 4.284 1.00 91.75 92 ARG A CA 1
ATOM 664 C C . ARG A 1 92 ? 0.559 7.657 5.677 1.00 91.75 92 ARG A C 1
ATOM 666 O O . ARG A 1 92 ? -0.129 6.653 5.795 1.00 91.75 92 ARG A O 1
ATOM 673 N N . MET A 1 93 ? 0.809 8.461 6.716 1.00 93.06 93 MET A N 1
ATOM 674 C CA . MET A 1 93 ? 0.256 8.217 8.058 1.00 93.06 93 MET A CA 1
ATOM 675 C C . MET A 1 93 ? -1.276 8.144 8.042 1.00 93.06 93 MET A C 1
ATOM 677 O O . MET A 1 93 ? -1.850 7.220 8.608 1.00 93.06 93 MET A O 1
ATOM 681 N N . GLU A 1 94 ? -1.957 9.064 7.353 1.00 91.00 94 GLU A N 1
ATOM 682 C CA . GLU A 1 94 ? -3.423 9.018 7.227 1.00 91.00 94 GLU A CA 1
ATOM 683 C C . GLU A 1 94 ? -3.918 7.775 6.472 1.00 91.00 94 GLU A C 1
ATOM 685 O O . GLU A 1 94 ? -4.956 7.193 6.810 1.00 91.00 94 GLU A O 1
ATOM 690 N N . SER A 1 95 ? -3.155 7.358 5.466 1.00 91.62 95 SER A N 1
ATOM 691 C CA . SER A 1 95 ? -3.431 6.167 4.665 1.00 91.62 95 SER A CA 1
ATOM 692 C C . SER A 1 95 ? -3.254 4.888 5.489 1.00 91.62 95 SER A C 1
ATOM 694 O O . SER A 1 95 ? -4.118 4.014 5.465 1.00 91.62 95 SER A O 1
ATOM 696 N N . LEU A 1 96 ? -2.207 4.818 6.315 1.00 93.88 96 LEU A N 1
ATOM 697 C CA . LEU A 1 96 ? -1.965 3.725 7.260 1.00 93.88 96 LEU A CA 1
ATOM 698 C C . LEU A 1 96 ? -3.042 3.646 8.344 1.00 93.88 96 LEU A C 1
ATOM 700 O O . LEU A 1 96 ? -3.502 2.555 8.669 1.00 93.88 96 LEU A O 1
ATOM 704 N N . VAL A 1 97 ? -3.513 4.783 8.860 1.00 93.06 97 VAL A N 1
ATOM 705 C CA . VAL A 1 97 ? -4.649 4.797 9.795 1.00 93.06 97 VAL A CA 1
ATOM 706 C C . VAL A 1 97 ? -5.921 4.265 9.135 1.00 93.06 97 VAL A C 1
ATOM 708 O O . VAL A 1 97 ? -6.675 3.523 9.763 1.00 93.06 97 VAL A O 1
ATOM 711 N N . THR A 1 98 ? -6.137 4.584 7.859 1.00 90.19 98 THR A N 1
ATOM 712 C CA . THR A 1 98 ? -7.261 4.027 7.098 1.00 90.19 98 THR A CA 1
ATOM 713 C C . THR A 1 98 ? -7.129 2.514 6.930 1.00 90.19 98 THR A C 1
ATOM 715 O O . THR A 1 98 ? -8.100 1.793 7.138 1.00 90.19 98 THR A O 1
ATOM 718 N N . ILE A 1 99 ? -5.927 2.012 6.639 1.00 92.44 99 ILE A N 1
ATOM 719 C CA . ILE A 1 99 ? -5.643 0.571 6.578 1.00 92.44 99 ILE A CA 1
ATOM 720 C C . ILE A 1 99 ? -5.958 -0.105 7.922 1.00 92.44 99 ILE A C 1
ATOM 722 O O . ILE A 1 99 ? -6.654 -1.117 7.933 1.00 92.44 99 ILE A O 1
ATOM 726 N N . ILE A 1 100 ? -5.530 0.466 9.056 1.00 92.00 100 ILE A N 1
ATOM 727 C CA . ILE A 1 100 ? -5.859 -0.063 10.396 1.00 92.00 100 ILE A CA 1
ATOM 728 C C . ILE A 1 100 ? -7.380 -0.111 10.601 1.00 92.00 100 ILE A C 1
ATOM 730 O O . ILE A 1 100 ? -7.915 -1.123 11.059 1.00 92.00 100 ILE A O 1
ATOM 734 N N . ALA A 1 101 ? -8.080 0.974 10.255 1.00 89.44 101 ALA A N 1
ATOM 735 C CA . ALA A 1 101 ? -9.530 1.063 10.395 1.00 89.44 101 ALA A CA 1
ATOM 736 C C . ALA A 1 101 ? -10.242 -0.023 9.577 1.00 89.44 101 ALA A C 1
ATOM 738 O O . ALA A 1 101 ? -11.106 -0.721 10.110 1.00 89.44 101 ALA A O 1
ATOM 739 N N . VAL A 1 102 ? -9.828 -0.220 8.321 1.00 88.75 102 VAL A N 1
ATOM 740 C CA . VAL A 1 102 ? -10.350 -1.279 7.451 1.00 88.75 102 VAL A CA 1
ATOM 741 C C . VAL A 1 102 ? -10.103 -2.646 8.077 1.00 88.75 102 VAL A C 1
ATOM 743 O O . VAL A 1 102 ? -11.069 -3.369 8.305 1.00 88.75 102 VAL A O 1
ATOM 746 N N . LYS A 1 103 ? -8.857 -2.989 8.428 1.00 89.25 103 LYS A N 1
ATOM 747 C CA . LYS A 1 103 ? -8.523 -4.318 8.970 1.00 89.25 103 LYS A CA 1
ATOM 748 C C . LYS A 1 103 ? -9.395 -4.665 10.184 1.00 89.25 103 LYS A C 1
ATOM 750 O O . LYS A 1 103 ? -10.040 -5.709 10.188 1.00 89.25 103 LYS A O 1
ATOM 755 N N . ARG A 1 104 ? -9.550 -3.739 11.137 1.00 87.31 104 ARG A N 1
ATOM 756 C CA . ARG A 1 104 ? -10.430 -3.924 12.309 1.00 87.31 104 ARG A CA 1
ATOM 757 C C . ARG A 1 104 ? -11.909 -4.053 11.945 1.00 87.31 104 ARG A C 1
ATOM 759 O O . ARG A 1 104 ? -12.626 -4.887 12.484 1.00 87.31 104 ARG A O 1
ATOM 766 N N . SER A 1 105 ? -12.394 -3.219 11.033 1.00 83.12 105 SER A N 1
ATOM 767 C CA . SER A 1 105 ? -13.810 -3.227 10.646 1.00 83.12 105 SER A CA 1
ATOM 768 C C . SER A 1 105 ? -14.218 -4.472 9.848 1.00 83.12 105 SER A C 1
ATOM 770 O O . SER A 1 105 ? -15.367 -4.909 9.949 1.00 83.12 105 SER A O 1
ATOM 772 N N . THR A 1 106 ? -13.287 -5.077 9.097 1.00 85.25 106 THR A N 1
ATOM 773 C CA . THR A 1 106 ? -13.573 -6.277 8.301 1.00 85.25 106 THR A CA 1
ATOM 774 C C . THR A 1 106 ? -13.928 -7.485 9.163 1.00 85.25 106 THR A C 1
ATOM 776 O O . THR A 1 106 ? -14.705 -8.318 8.716 1.00 85.25 106 THR A O 1
ATOM 779 N N . GLU A 1 107 ? -13.492 -7.543 10.425 1.00 83.44 107 GLU A N 1
ATOM 780 C CA . GLU A 1 107 ? -13.906 -8.585 11.379 1.00 83.44 107 GLU A CA 1
ATOM 781 C C . GLU A 1 107 ? -15.416 -8.554 11.658 1.00 83.44 107 GLU A C 1
ATOM 783 O O . GLU A 1 107 ? -16.058 -9.592 11.833 1.00 83.44 107 GLU A O 1
ATOM 788 N N . ASN A 1 108 ? -16.008 -7.356 11.680 1.00 79.69 108 ASN A N 1
ATOM 789 C CA . ASN A 1 108 ? -17.447 -7.195 11.856 1.00 79.69 108 ASN A CA 1
ATOM 790 C C . ASN A 1 108 ? -18.202 -7.400 10.546 1.00 79.69 108 ASN A C 1
ATOM 792 O O . ASN A 1 108 ? -19.252 -8.038 10.562 1.00 79.69 108 ASN A O 1
ATOM 796 N N . LEU A 1 109 ? -17.654 -6.924 9.422 1.00 82.12 109 LEU A N 1
ATOM 797 C CA . LEU A 1 109 ? -18.241 -7.163 8.103 1.00 82.12 109 LEU A CA 1
ATOM 798 C C . LEU A 1 109 ? -18.248 -8.652 7.746 1.00 82.12 109 LEU A C 1
ATOM 800 O O . LEU A 1 109 ? -19.206 -9.124 7.153 1.00 82.12 109 LEU A O 1
ATOM 804 N N . ALA A 1 110 ? -17.244 -9.423 8.169 1.00 85.88 110 ALA A N 1
ATOM 805 C CA . ALA A 1 110 ? -17.159 -10.853 7.881 1.00 85.88 110 ALA A CA 1
ATOM 806 C C . ALA A 1 110 ? -18.340 -11.665 8.442 1.00 85.88 110 ALA A C 1
ATOM 808 O O . ALA A 1 110 ? -18.620 -12.756 7.951 1.00 85.88 110 ALA A O 1
ATOM 809 N N . LYS A 1 111 ? -19.054 -11.130 9.442 1.00 85.44 111 LYS A N 1
ATOM 810 C CA . LYS A 1 111 ? -20.257 -11.749 10.020 1.00 85.44 111 LYS A CA 1
ATOM 811 C C . LYS A 1 111 ? -21.474 -11.648 9.096 1.00 85.44 111 LYS A C 1
ATOM 813 O O . LYS A 1 111 ? -22.407 -12.427 9.257 1.00 85.44 111 LYS A O 1
ATOM 818 N N . THR A 1 112 ? -21.484 -10.687 8.172 1.00 83.56 112 THR A N 1
ATOM 819 C CA . THR A 1 112 ? -22.614 -10.410 7.270 1.00 83.56 112 THR A CA 1
ATOM 820 C C . THR A 1 112 ? -22.260 -10.592 5.793 1.00 83.56 112 THR A C 1
ATOM 822 O O . THR A 1 112 ? -23.110 -11.029 5.026 1.00 83.56 112 THR A O 1
ATOM 825 N N . ASP A 1 113 ? -21.017 -10.312 5.398 1.00 83.56 113 ASP A N 1
ATOM 826 C CA . ASP A 1 113 ? -20.477 -10.509 4.051 1.00 83.56 113 ASP A CA 1
ATOM 827 C C . ASP A 1 113 ? -18.979 -10.865 4.116 1.00 83.56 113 ASP A C 1
ATOM 829 O O . ASP A 1 113 ? -18.086 -10.012 4.076 1.00 83.56 113 ASP A O 1
ATOM 833 N N . ALA A 1 114 ? -18.695 -12.164 4.237 1.00 88.38 114 ALA A N 1
ATOM 834 C CA . ALA A 1 114 ? -17.331 -12.682 4.332 1.00 88.38 114 ALA A CA 1
ATOM 835 C C . ALA A 1 114 ? -16.495 -12.422 3.067 1.00 88.38 114 ALA A C 1
ATOM 837 O O . ALA A 1 114 ? -15.288 -12.193 3.167 1.00 88.38 114 ALA A O 1
ATOM 838 N N . ALA A 1 115 ? -17.117 -12.431 1.883 1.00 88.25 115 ALA A N 1
ATOM 839 C CA . ALA A 1 115 ? -16.408 -12.256 0.619 1.00 88.25 115 ALA A CA 1
ATOM 840 C C . ALA A 1 115 ? -15.971 -10.798 0.416 1.00 88.25 115 ALA A C 1
ATOM 842 O O . ALA A 1 115 ? -14.846 -10.543 -0.030 1.00 88.25 115 ALA A O 1
ATOM 843 N N . GLU A 1 116 ? -16.833 -9.841 0.764 1.00 86.19 116 GLU A N 1
ATOM 844 C CA . GLU A 1 116 ? -16.489 -8.420 0.761 1.00 86.19 116 GLU A CA 1
ATOM 845 C C . GLU A 1 116 ? -15.435 -8.113 1.831 1.00 86.19 116 GLU A C 1
ATOM 847 O O . GLU A 1 116 ? -14.426 -7.474 1.529 1.00 86.19 116 GLU A O 1
ATOM 852 N N . ALA A 1 117 ? -15.598 -8.644 3.049 1.00 87.88 117 ALA A N 1
ATOM 853 C CA . ALA A 1 117 ? -14.627 -8.479 4.130 1.00 87.88 117 ALA A CA 1
ATOM 854 C C . ALA A 1 117 ? -13.231 -8.999 3.755 1.00 87.88 117 ALA A C 1
ATOM 856 O O . ALA A 1 117 ? -12.235 -8.305 3.967 1.00 87.88 117 ALA A O 1
ATOM 857 N N . GLN A 1 118 ? -13.148 -10.186 3.147 1.00 91.88 118 GLN A N 1
ATOM 858 C CA . GLN A 1 118 ? -11.881 -10.755 2.689 1.00 91.88 118 GLN A CA 1
ATOM 859 C C . GLN A 1 118 ? -11.229 -9.889 1.605 1.00 91.88 118 GLN A C 1
ATOM 861 O O . GLN A 1 118 ? -10.032 -9.613 1.680 1.00 91.88 118 GLN A O 1
ATOM 866 N N . SER A 1 119 ? -12.008 -9.437 0.619 1.00 90.94 119 SER A N 1
ATOM 867 C CA . SER A 1 119 ? -11.525 -8.567 -0.460 1.00 90.94 119 SER A CA 1
ATOM 868 C C . SER A 1 119 ? -10.986 -7.237 0.080 1.00 90.94 119 SER A C 1
ATOM 870 O O . SER A 1 119 ? -9.904 -6.790 -0.301 1.00 90.94 119 SER A O 1
ATOM 872 N N . MET A 1 120 ? -11.700 -6.622 1.023 1.00 91.50 120 MET A N 1
ATOM 873 C CA . MET A 1 120 ? -11.273 -5.391 1.687 1.00 91.50 120 MET A CA 1
ATOM 874 C C . MET A 1 120 ? -9.997 -5.573 2.509 1.00 91.50 120 MET A C 1
ATOM 876 O O . MET A 1 120 ? -9.096 -4.738 2.434 1.00 91.50 120 MET A O 1
ATOM 880 N N . ASN A 1 121 ? -9.903 -6.662 3.274 1.00 92.75 121 ASN A N 1
ATOM 881 C CA . ASN A 1 121 ? -8.724 -6.955 4.082 1.00 92.75 121 ASN A CA 1
ATOM 882 C C . ASN A 1 121 ? -7.494 -7.234 3.202 1.00 92.75 121 ASN A C 1
ATOM 884 O O . ASN A 1 121 ? -6.412 -6.720 3.478 1.00 92.75 121 ASN A O 1
ATOM 888 N N . ALA A 1 122 ? -7.662 -7.975 2.102 1.00 94.31 122 ALA A N 1
ATOM 889 C CA . ALA A 1 122 ? -6.593 -8.216 1.134 1.00 94.31 122 ALA A CA 1
ATOM 890 C C . ALA A 1 122 ? -6.107 -6.909 0.485 1.00 94.31 122 ALA A C 1
ATOM 892 O O . ALA A 1 122 ? -4.905 -6.669 0.399 1.00 94.31 122 ALA A O 1
ATOM 893 N N . ALA A 1 123 ? -7.027 -6.017 0.107 1.00 92.69 123 ALA A N 1
ATOM 894 C CA . ALA A 1 123 ? -6.675 -4.707 -0.435 1.00 92.69 123 ALA A CA 1
ATOM 895 C C . ALA A 1 123 ? -5.951 -3.812 0.582 1.00 92.69 123 ALA A C 1
ATOM 897 O O . ALA A 1 123 ? -5.035 -3.071 0.214 1.00 92.69 123 ALA A O 1
ATOM 898 N N . ALA A 1 124 ? -6.334 -3.887 1.860 1.00 93.44 124 ALA A N 1
ATOM 899 C CA . ALA A 1 124 ? -5.656 -3.187 2.946 1.00 93.44 124 ALA A CA 1
ATOM 900 C C . ALA A 1 124 ? -4.218 -3.694 3.134 1.00 93.44 124 ALA A C 1
ATOM 902 O O . ALA A 1 124 ? -3.298 -2.887 3.263 1.00 93.44 124 ALA A O 1
ATOM 903 N N . GLU A 1 125 ? -4.012 -5.011 3.084 1.00 95.00 125 GLU A N 1
ATOM 904 C CA . GLU A 1 125 ? -2.687 -5.628 3.190 1.00 95.00 125 GLU A CA 1
ATOM 905 C C . GLU A 1 125 ? -1.798 -5.298 1.983 1.00 95.00 125 GLU A C 1
ATOM 907 O O . GLU A 1 125 ? -0.642 -4.904 2.139 1.00 95.00 125 GLU A O 1
ATOM 912 N N . ALA A 1 126 ? -2.347 -5.356 0.771 1.00 94.81 126 ALA A N 1
ATOM 913 C CA . ALA A 1 126 ? -1.617 -4.986 -0.435 1.00 94.81 126 ALA A CA 1
ATOM 914 C C . ALA A 1 126 ? -1.249 -3.490 -0.450 1.00 94.81 126 ALA A C 1
ATOM 916 O O . ALA A 1 126 ? -0.141 -3.114 -0.834 1.00 94.81 126 ALA A O 1
ATOM 917 N N . SER A 1 127 ? -2.140 -2.625 0.047 1.00 94.62 127 SER A N 1
ATOM 918 C CA . SER A 1 127 ? -1.855 -1.195 0.229 1.00 94.62 127 SER A CA 1
ATOM 919 C C . SER A 1 127 ? -0.772 -0.948 1.285 1.00 94.62 127 SER A C 1
ATOM 921 O O . SER A 1 127 ? 0.057 -0.053 1.121 1.00 94.62 127 SER A O 1
ATOM 923 N N . LEU A 1 128 ? -0.738 -1.753 2.353 1.00 95.06 128 LEU A N 1
ATOM 924 C CA . LEU A 1 128 ? 0.313 -1.694 3.369 1.00 95.06 128 LEU A CA 1
ATOM 925 C C . LEU A 1 128 ? 1.685 -2.022 2.765 1.00 95.06 128 LEU A C 1
ATOM 927 O O . LEU A 1 128 ? 2.647 -1.290 3.000 1.00 95.06 128 LEU A O 1
ATOM 931 N N . LYS A 1 129 ? 1.760 -3.077 1.945 1.00 95.06 129 LYS A N 1
ATOM 932 C CA . LYS A 1 129 ? 2.972 -3.467 1.205 1.00 95.06 129 LYS A CA 1
ATOM 933 C C . LYS A 1 129 ? 3.432 -2.377 0.241 1.00 95.06 129 LYS A C 1
ATOM 935 O O . LYS A 1 129 ? 4.618 -2.060 0.206 1.00 95.06 129 LYS A O 1
ATOM 940 N N . LEU A 1 130 ? 2.502 -1.746 -0.484 1.00 94.81 130 LEU A N 1
ATOM 941 C CA . LEU A 1 130 ? 2.810 -0.599 -1.342 1.00 94.81 130 LEU A CA 1
ATOM 942 C C . LEU A 1 130 ? 3.469 0.537 -0.546 1.00 94.81 130 LEU A C 1
ATOM 944 O O . LEU A 1 130 ? 4.531 1.013 -0.940 1.00 94.81 130 LEU A O 1
ATOM 948 N N . ILE A 1 131 ? 2.883 0.938 0.588 1.00 94.88 131 ILE A N 1
ATOM 949 C CA . ILE A 1 131 ? 3.446 2.008 1.426 1.00 94.88 131 ILE A CA 1
ATOM 950 C C . ILE A 1 131 ? 4.817 1.605 1.982 1.00 94.88 131 ILE A C 1
ATOM 952 O O . ILE A 1 131 ? 5.727 2.432 2.004 1.00 94.88 131 ILE A O 1
ATOM 956 N N . ALA A 1 132 ? 5.007 0.348 2.383 1.00 93.62 132 ALA A N 1
ATOM 957 C CA . ALA A 1 132 ? 6.311 -0.147 2.822 1.00 93.62 132 ALA A CA 1
ATOM 958 C C . ALA A 1 132 ? 7.364 -0.099 1.694 1.00 93.62 132 ALA A C 1
ATOM 960 O O . ALA A 1 132 ? 8.507 0.275 1.936 1.00 93.62 132 ALA A O 1
ATOM 961 N N . ASN A 1 133 ? 6.971 -0.378 0.447 1.00 93.06 133 ASN A N 1
ATOM 962 C CA . ASN A 1 133 ? 7.849 -0.287 -0.727 1.00 93.06 133 ASN A CA 1
ATOM 963 C C . ASN A 1 133 ? 8.107 1.155 -1.203 1.00 93.06 133 ASN A C 1
ATOM 965 O O . ASN A 1 133 ? 8.946 1.361 -2.078 1.00 93.06 133 ASN A O 1
ATOM 969 N N . SER A 1 134 ? 7.432 2.162 -0.640 1.00 91.31 134 SER A N 1
ATOM 970 C CA . SER A 1 134 ? 7.568 3.564 -1.070 1.00 91.31 134 SER A CA 1
ATOM 971 C C . SER A 1 134 ? 8.986 4.126 -0.919 1.00 91.31 134 SER A C 1
ATOM 973 O O . SER A 1 134 ? 9.390 5.018 -1.662 1.00 91.31 134 SER A O 1
ATOM 975 N N . THR A 1 135 ? 9.775 3.588 0.014 1.00 88.25 135 THR A N 1
ATOM 976 C CA . THR A 1 135 ? 11.175 3.980 0.240 1.00 88.25 135 THR A CA 1
ATOM 977 C C . THR A 1 135 ? 12.105 3.549 -0.893 1.00 88.25 135 THR A C 1
ATOM 979 O O . THR A 1 135 ? 13.205 4.081 -1.014 1.00 88.25 135 THR A O 1
ATOM 982 N N . LEU A 1 136 ? 11.666 2.607 -1.730 1.00 87.19 136 LEU A N 1
ATOM 983 C CA . LEU A 1 136 ? 12.423 2.078 -2.863 1.00 87.19 136 LEU A CA 1
ATOM 984 C C . LEU A 1 136 ? 12.192 2.895 -4.140 1.00 87.19 136 LEU A C 1
ATOM 986 O O . LEU A 1 136 ? 12.999 2.838 -5.072 1.00 87.19 136 LEU A O 1
ATOM 990 N N . VAL A 1 137 ? 11.110 3.676 -4.185 1.00 85.94 137 VAL A N 1
ATOM 991 C CA . VAL A 1 137 ? 10.751 4.519 -5.329 1.00 85.94 137 VAL A CA 1
ATOM 992 C C . VAL A 1 137 ? 11.800 5.616 -5.505 1.00 85.94 137 VAL A C 1
ATOM 994 O O . VAL A 1 137 ? 12.021 6.440 -4.621 1.00 85.94 137 VAL A O 1
ATOM 997 N N . GLY A 1 138 ? 12.478 5.619 -6.655 1.00 79.00 138 GLY A N 1
ATOM 998 C CA . GLY A 1 138 ? 13.576 6.545 -6.941 1.00 79.00 138 GLY A CA 1
ATOM 999 C C . GLY A 1 138 ? 14.867 6.329 -6.137 1.00 79.00 138 GLY A C 1
ATOM 1000 O O . GLY A 1 138 ? 15.787 7.134 -6.278 1.00 79.00 138 GLY A O 1
ATOM 1001 N N . ALA A 1 139 ? 14.971 5.266 -5.329 1.00 78.00 139 ALA A N 1
ATOM 1002 C CA . ALA A 1 139 ? 16.165 4.982 -4.525 1.00 78.00 139 ALA A CA 1
ATOM 1003 C C . ALA A 1 139 ? 17.345 4.464 -5.367 1.00 78.00 139 ALA A C 1
ATOM 1005 O O . ALA A 1 139 ? 18.505 4.763 -5.079 1.00 78.00 139 ALA A O 1
ATOM 1006 N N . LEU A 1 140 ? 17.063 3.711 -6.432 1.00 68.31 140 LEU A N 1
ATOM 1007 C CA . LEU A 1 140 ? 18.085 3.232 -7.359 1.00 68.31 140 LEU A CA 1
ATOM 1008 C C . LEU A 1 140 ? 18.452 4.338 -8.359 1.00 68.31 140 LEU A C 1
ATOM 1010 O O . LEU A 1 140 ? 17.667 4.698 -9.238 1.00 68.31 140 LEU A O 1
ATOM 1014 N N . LYS A 1 141 ? 19.681 4.859 -8.245 1.00 59.44 141 LYS A N 1
ATOM 1015 C CA . LYS A 1 141 ? 20.300 5.715 -9.267 1.00 59.44 141 LYS A CA 1
ATOM 1016 C C . LYS A 1 141 ? 20.713 4.847 -10.455 1.00 59.44 141 LYS A C 1
ATOM 1018 O O . LYS A 1 141 ? 21.806 4.303 -10.473 1.00 59.44 141 LYS A O 1
ATOM 1023 N N . ILE A 1 142 ? 19.773 4.697 -11.381 1.00 53.47 142 ILE A N 1
ATOM 1024 C CA . ILE A 1 142 ? 19.840 4.105 -12.724 1.00 53.47 142 ILE A CA 1
ATOM 1025 C C . ILE A 1 142 ? 21.268 3.838 -13.249 1.00 53.47 142 ILE A C 1
ATOM 1027 O O . ILE A 1 142 ? 21.944 4.782 -13.659 1.00 53.47 142 ILE A O 1
ATOM 1031 N N . PRO A 1 143 ? 21.666 2.559 -13.366 1.00 50.38 143 PRO A N 1
ATOM 1032 C CA . PRO A 1 143 ? 22.608 2.132 -14.401 1.00 50.38 143 PRO A CA 1
ATOM 1033 C C . PRO A 1 143 ? 21.913 1.338 -15.530 1.00 50.38 143 PRO A C 1
ATOM 1035 O O . PRO A 1 143 ? 22.393 1.363 -16.655 1.00 50.38 143 PRO A O 1
ATOM 1038 N N . GLU A 1 144 ? 20.765 0.687 -15.271 1.00 53.50 144 GLU A N 1
ATOM 1039 C CA . GLU A 1 144 ? 20.151 -0.310 -16.180 1.00 53.50 144 GLU A CA 1
ATOM 1040 C C . GLU A 1 144 ? 18.603 -0.275 -16.225 1.00 53.50 144 GLU A C 1
ATOM 1042 O O . GLU A 1 144 ? 17.968 -1.319 -16.341 1.00 53.50 144 GLU A O 1
ATOM 1047 N N . THR A 1 145 ? 17.933 0.885 -16.125 1.00 61.88 145 THR A N 1
ATOM 1048 C CA . THR A 1 145 ? 16.480 0.870 -16.422 1.00 61.88 145 THR A CA 1
ATOM 1049 C C . THR A 1 145 ? 16.273 0.820 -17.923 1.00 61.88 145 THR A C 1
ATOM 1051 O O . THR A 1 145 ? 16.817 1.644 -18.660 1.00 61.88 145 THR A O 1
ATOM 1054 N N . THR A 1 146 ? 15.400 -0.074 -18.369 1.00 71.81 146 THR A N 1
ATOM 1055 C CA . THR A 1 146 ? 14.928 -0.089 -19.758 1.00 71.81 146 THR A CA 1
ATOM 1056 C C . THR A 1 146 ? 13.899 1.021 -20.034 1.00 71.81 146 THR A C 1
ATOM 1058 O O . THR A 1 146 ? 13.346 1.096 -21.132 1.00 71.81 146 THR A O 1
ATOM 1061 N N . MET A 1 147 ? 13.570 1.855 -19.039 1.00 81.56 147 MET A N 1
ATOM 1062 C CA . MET A 1 147 ? 12.562 2.916 -19.090 1.00 81.56 147 MET A CA 1
ATOM 1063 C C . MET A 1 147 ? 13.130 4.273 -19.481 1.00 81.56 147 MET A C 1
ATOM 1065 O O . MET A 1 147 ? 14.209 4.675 -19.046 1.00 81.56 147 MET A O 1
ATOM 1069 N N . LYS A 1 148 ? 12.355 5.012 -20.282 1.00 86.88 148 LYS A N 1
ATOM 1070 C CA . LYS A 1 148 ? 12.644 6.423 -20.565 1.00 86.88 148 LYS A CA 1
ATOM 1071 C C . LYS A 1 148 ? 12.354 7.269 -19.326 1.00 86.88 148 LYS A C 1
ATOM 1073 O O . LYS A 1 148 ? 11.492 6.918 -18.520 1.00 86.88 148 LYS A O 1
ATOM 1078 N N . ALA A 1 149 ? 13.029 8.408 -19.188 1.00 86.31 149 ALA A N 1
ATOM 1079 C CA . ALA A 1 149 ? 12.876 9.290 -18.029 1.00 86.31 149 ALA A CA 1
ATOM 1080 C C . ALA A 1 149 ? 11.415 9.726 -17.803 1.00 86.31 149 ALA A C 1
ATOM 1082 O O . ALA A 1 149 ? 10.945 9.778 -16.665 1.00 86.31 149 ALA A O 1
ATOM 1083 N N . GLU A 1 150 ? 10.671 9.969 -18.883 1.00 87.94 150 GLU A N 1
ATOM 1084 C CA . GLU A 1 150 ? 9.256 10.343 -18.835 1.00 87.94 150 GLU A CA 1
ATOM 1085 C C . GLU A 1 150 ? 8.381 9.198 -18.311 1.00 87.94 150 GLU A C 1
ATOM 1087 O O . GLU A 1 150 ? 7.443 9.432 -17.549 1.00 87.94 150 GLU A O 1
ATOM 1092 N N . GLU A 1 151 ? 8.702 7.954 -18.679 1.00 89.75 151 GLU A N 1
ATOM 1093 C CA . GLU A 1 151 ? 8.002 6.758 -18.200 1.00 89.75 151 GLU A CA 1
ATOM 1094 C C . GLU A 1 151 ? 8.273 6.538 -16.708 1.00 89.75 151 GLU A C 1
ATOM 1096 O O . GLU A 1 151 ? 7.349 6.252 -15.949 1.00 89.75 151 GLU A O 1
ATOM 1101 N N . VAL A 1 152 ? 9.521 6.730 -16.268 1.00 89.50 152 VAL A N 1
ATOM 1102 C CA . VAL A 1 152 ? 9.890 6.651 -14.846 1.00 89.50 152 VAL A CA 1
ATOM 1103 C C . VAL A 1 152 ? 9.129 7.701 -14.039 1.00 89.50 152 VAL A C 1
ATOM 1105 O O . VAL A 1 152 ? 8.542 7.375 -13.009 1.00 89.50 152 VAL A O 1
ATOM 1108 N N . SER A 1 153 ? 9.078 8.950 -14.515 1.00 90.56 153 SER A N 1
ATOM 1109 C CA . SER A 1 153 ? 8.320 10.013 -13.843 1.00 90.56 153 SER A CA 1
ATOM 1110 C C . SER A 1 153 ? 6.825 9.700 -13.788 1.00 90.56 153 SER A C 1
ATOM 1112 O O . SER A 1 153 ? 6.195 9.898 -12.752 1.00 90.56 153 SER A O 1
ATOM 1114 N N . LEU A 1 154 ? 6.255 9.191 -14.884 1.00 91.31 154 LEU A N 1
ATOM 1115 C CA . LEU A 1 154 ? 4.852 8.791 -14.953 1.00 91.31 154 LEU A CA 1
ATOM 1116 C C . LEU A 1 154 ? 4.517 7.721 -13.908 1.00 91.31 154 LEU A C 1
ATOM 1118 O O . LEU A 1 154 ? 3.526 7.855 -13.189 1.00 91.31 154 LEU A O 1
ATOM 1122 N N . VAL A 1 155 ? 5.340 6.673 -13.825 1.00 92.00 155 VAL A N 1
ATOM 1123 C CA . VAL A 1 155 ? 5.143 5.576 -12.873 1.00 92.00 155 VAL A CA 1
ATOM 1124 C C . VAL A 1 155 ? 5.328 6.044 -11.439 1.00 92.00 155 VAL A C 1
ATOM 1126 O O . VAL A 1 155 ? 4.510 5.716 -10.583 1.00 92.00 155 VAL A O 1
ATOM 1129 N N . ARG A 1 156 ? 6.361 6.844 -11.173 1.00 91.12 156 ARG A N 1
ATOM 1130 C CA . ARG A 1 156 ? 6.611 7.404 -9.845 1.00 91.12 156 ARG A CA 1
ATOM 1131 C C . ARG A 1 156 ? 5.426 8.220 -9.344 1.00 91.12 156 ARG A C 1
ATOM 1133 O O . ARG A 1 156 ? 5.004 8.045 -8.205 1.00 91.12 156 ARG A O 1
ATOM 1140 N N . ASP A 1 157 ? 4.864 9.074 -10.193 1.00 90.56 157 ASP A N 1
ATOM 1141 C CA . ASP A 1 157 ? 3.689 9.867 -9.837 1.00 90.56 157 ASP A CA 1
ATOM 1142 C C . ASP A 1 157 ? 2.475 8.979 -9.543 1.00 90.56 157 ASP A C 1
ATOM 1144 O O . ASP A 1 157 ? 1.748 9.231 -8.582 1.00 90.56 157 ASP A O 1
ATOM 1148 N N . ALA A 1 158 ? 2.266 7.923 -10.337 1.00 90.38 158 ALA A N 1
ATOM 1149 C CA . ALA A 1 158 ? 1.188 6.964 -10.111 1.00 90.38 158 ALA A CA 1
ATOM 1150 C C . ALA A 1 158 ? 1.358 6.202 -8.784 1.00 90.38 158 ALA A C 1
ATOM 1152 O O . ALA A 1 158 ? 0.390 6.073 -8.036 1.00 90.38 158 ALA A O 1
ATOM 1153 N N . LEU A 1 159 ? 2.576 5.749 -8.460 1.00 91.44 159 LEU A N 1
ATOM 1154 C CA . LEU A 1 159 ? 2.897 5.083 -7.191 1.00 91.44 159 LEU A CA 1
ATOM 1155 C C . LEU A 1 159 ? 2.682 6.018 -5.993 1.00 91.44 159 LEU A C 1
ATOM 1157 O O . LEU A 1 159 ? 1.944 5.675 -5.072 1.00 91.44 159 LEU A O 1
ATOM 1161 N N . ASN A 1 160 ? 3.228 7.237 -6.046 1.00 89.62 160 ASN A N 1
ATOM 1162 C CA . ASN A 1 160 ? 3.037 8.245 -4.997 1.00 89.62 160 ASN A CA 1
ATOM 1163 C C . ASN A 1 160 ? 1.553 8.541 -4.755 1.00 89.62 160 ASN A C 1
ATOM 1165 O O . ASN A 1 160 ? 1.114 8.718 -3.620 1.00 89.62 160 ASN A O 1
ATOM 1169 N N . LYS A 1 161 ? 0.758 8.600 -5.827 1.00 86.88 161 LYS A N 1
ATOM 1170 C CA . LYS A 1 161 ? -0.681 8.827 -5.726 1.00 86.88 161 LYS A CA 1
ATOM 1171 C C . LYS A 1 161 ? -1.381 7.632 -5.080 1.00 86.88 161 LYS A C 1
ATOM 1173 O O . LYS A 1 161 ? -2.130 7.821 -4.122 1.00 86.88 161 LYS A O 1
ATOM 1178 N N . ALA A 1 162 ? -1.078 6.420 -5.537 1.00 87.81 162 ALA A N 1
ATOM 1179 C CA . ALA A 1 162 ? -1.609 5.169 -5.007 1.00 87.81 162 ALA A CA 1
ATOM 1180 C C . ALA A 1 162 ? -1.363 4.988 -3.495 1.00 87.81 162 ALA A C 1
ATOM 1182 O O . ALA A 1 162 ? -2.244 4.512 -2.779 1.00 87.81 162 ALA A O 1
ATOM 1183 N N . GLU A 1 163 ? -0.217 5.440 -2.981 1.00 88.75 163 GLU A N 1
ATOM 1184 C CA . GLU A 1 163 ? 0.112 5.422 -1.546 1.00 88.75 163 GLU A CA 1
ATOM 1185 C C . GLU A 1 163 ? -0.811 6.298 -0.681 1.00 88.75 163 GLU A C 1
ATOM 1187 O O . GLU A 1 163 ? -0.900 6.088 0.528 1.00 88.75 163 GLU A O 1
ATOM 1192 N N . THR A 1 164 ? -1.499 7.275 -1.282 1.00 82.69 164 THR A N 1
ATOM 1193 C CA . THR A 1 164 ? -2.381 8.233 -0.583 1.00 82.69 164 THR A CA 1
ATOM 1194 C C . THR A 1 164 ? -3.872 7.920 -0.713 1.00 82.69 164 THR A C 1
ATOM 1196 O O . THR A 1 164 ? -4.716 8.652 -0.202 1.00 82.69 164 THR A O 1
ATOM 1199 N N . MET A 1 165 ? -4.200 6.825 -1.396 1.00 81.56 165 MET A N 1
ATOM 1200 C CA . MET A 1 165 ? -5.554 6.423 -1.763 1.00 81.56 165 MET A CA 1
ATOM 1201 C C . MET A 1 165 ? -6.136 5.147 -1.136 1.00 81.56 165 MET A C 1
ATOM 1203 O O . MET A 1 165 ? -7.209 4.740 -1.595 1.00 81.56 165 MET A O 1
ATOM 1207 N N . PRO A 1 166 ? -5.545 4.476 -0.124 1.00 81.00 166 PRO A N 1
ATOM 1208 C CA . PRO A 1 166 ? -6.156 3.255 0.406 1.00 81.00 166 PRO A CA 1
ATOM 1209 C C . PRO A 1 166 ? -7.641 3.404 0.764 1.00 81.00 166 PRO A C 1
ATOM 1211 O O . PRO A 1 166 ? -8.416 2.491 0.509 1.00 81.00 166 PRO A O 1
ATOM 1214 N N . ALA A 1 167 ? -8.072 4.573 1.253 1.00 74.25 167 ALA A N 1
ATOM 1215 C CA . ALA A 1 167 ? -9.486 4.867 1.497 1.00 74.25 167 ALA A CA 1
ATOM 1216 C C . ALA A 1 167 ? -10.362 4.678 0.247 1.00 74.25 167 ALA A C 1
ATOM 1218 O O . ALA A 1 167 ? -11.365 3.970 0.291 1.00 74.25 167 ALA A O 1
ATOM 1219 N N . ASP A 1 168 ? -9.971 5.280 -0.873 1.00 75.00 168 ASP A N 1
ATOM 1220 C CA . ASP A 1 168 ? -10.765 5.275 -2.099 1.00 75.00 168 ASP A CA 1
ATOM 1221 C C . ASP A 1 168 ? -10.767 3.895 -2.757 1.00 75.00 168 ASP A C 1
ATOM 1223 O O . ASP A 1 168 ? -11.821 3.385 -3.138 1.00 75.00 168 ASP A O 1
ATOM 1227 N N . ILE A 1 169 ? -9.600 3.249 -2.811 1.00 76.81 169 ILE A N 1
ATOM 1228 C CA . ILE A 1 169 ? -9.439 1.909 -3.387 1.00 76.81 169 ILE A CA 1
ATOM 1229 C C . ILE A 1 169 ? -10.239 0.872 -2.595 1.00 76.81 169 ILE A C 1
ATOM 1231 O O . ILE A 1 169 ? -10.859 -0.015 -3.175 1.00 76.81 169 ILE A O 1
ATOM 1235 N N . ILE A 1 170 ? -10.232 0.960 -1.266 1.00 81.19 170 ILE A N 1
ATOM 1236 C CA . ILE A 1 170 ? -10.868 -0.051 -0.424 1.00 81.19 170 ILE A CA 1
ATOM 1237 C C . ILE A 1 170 ? -12.381 0.182 -0.322 1.00 81.19 170 ILE A C 1
ATOM 1239 O O . ILE A 1 170 ? -13.149 -0.782 -0.373 1.00 81.19 170 ILE A O 1
ATOM 1243 N N . ILE A 1 171 ? -12.810 1.442 -0.170 1.00 73.56 171 ILE A N 1
ATOM 1244 C CA . ILE A 1 171 ? -14.198 1.798 0.163 1.00 73.56 171 ILE A CA 1
ATOM 1245 C C . ILE A 1 171 ? -15.027 2.100 -1.091 1.00 73.56 171 ILE A C 1
ATOM 1247 O O . ILE A 1 171 ? -16.211 1.761 -1.129 1.00 73.56 171 ILE A O 1
ATOM 1251 N N . GLN A 1 172 ? -14.454 2.746 -2.112 1.00 76.44 172 GLN A N 1
ATOM 1252 C CA . GLN A 1 172 ? -15.235 3.226 -3.258 1.00 76.44 172 GLN A CA 1
ATOM 1253 C C . GLN A 1 172 ? -15.290 2.226 -4.412 1.00 76.44 172 GLN A C 1
ATOM 1255 O O . GLN A 1 172 ? -16.354 2.089 -5.030 1.00 76.44 172 GLN A O 1
ATOM 1260 N N . PHE A 1 173 ? -14.188 1.525 -4.691 1.00 78.88 173 PHE A N 1
ATOM 1261 C CA . PHE A 1 173 ? -14.116 0.590 -5.816 1.00 78.88 173 PHE A CA 1
ATOM 1262 C C . PHE A 1 173 ? -15.115 -0.556 -5.653 1.00 78.88 173 PHE A C 1
ATOM 1264 O O . PHE A 1 173 ? -15.489 -0.946 -4.542 1.00 78.88 173 PHE A O 1
ATOM 1271 N N . SER A 1 174 ? -15.576 -1.098 -6.779 1.00 81.75 174 SER A N 1
ATOM 1272 C CA . SER A 1 174 ? -16.272 -2.382 -6.757 1.00 81.75 174 SER A CA 1
ATOM 1273 C C . SER A 1 174 ? -15.313 -3.489 -6.317 1.00 81.75 174 SER A C 1
ATOM 1275 O O . SER A 1 174 ? -14.096 -3.381 -6.487 1.00 81.75 174 SER A O 1
ATOM 1277 N N . LYS A 1 175 ? -15.860 -4.596 -5.807 1.00 83.25 175 LYS A N 1
ATOM 1278 C CA . LYS A 1 175 ? -15.067 -5.767 -5.419 1.00 83.25 175 LYS A CA 1
ATOM 1279 C C . LYS A 1 175 ? -14.120 -6.227 -6.533 1.00 83.25 175 LYS A C 1
ATOM 1281 O O . LYS A 1 175 ? -12.946 -6.452 -6.273 1.00 83.25 175 LYS A O 1
ATOM 1286 N N . ALA A 1 176 ? -14.599 -6.305 -7.776 1.00 83.44 176 ALA A N 1
ATOM 1287 C CA . ALA A 1 176 ? -13.791 -6.746 -8.915 1.00 83.44 176 ALA A CA 1
ATOM 1288 C C . ALA A 1 176 ? -12.612 -5.801 -9.214 1.00 83.44 176 ALA A C 1
ATOM 1290 O O . ALA A 1 176 ? -11.499 -6.254 -9.482 1.00 83.44 176 ALA A O 1
ATOM 1291 N N . GLU A 1 177 ? -12.839 -4.488 -9.146 1.00 82.81 177 GLU A N 1
ATOM 1292 C CA . GLU A 1 177 ? -11.786 -3.486 -9.343 1.00 82.81 177 GLU A CA 1
ATOM 1293 C C . GLU A 1 177 ? -10.759 -3.531 -8.208 1.00 82.81 177 GLU A C 1
ATOM 1295 O O . GLU A 1 177 ? -9.552 -3.529 -8.459 1.00 82.81 177 GLU A O 1
ATOM 1300 N N . ARG A 1 178 ? -11.233 -3.635 -6.963 1.00 87.69 178 ARG A N 1
ATOM 1301 C CA . ARG A 1 178 ? -10.389 -3.751 -5.774 1.00 87.69 178 ARG A CA 1
ATOM 1302 C C . ARG A 1 178 ? -9.544 -5.024 -5.800 1.00 87.69 178 ARG A C 1
ATOM 1304 O O . ARG A 1 178 ? -8.336 -4.945 -5.590 1.00 87.69 178 ARG A O 1
ATOM 1311 N N . ASP A 1 179 ? -10.138 -6.171 -6.122 1.00 88.25 179 ASP A N 1
ATOM 1312 C CA . ASP A 1 179 ? -9.438 -7.457 -6.242 1.00 88.25 179 ASP A CA 1
ATOM 1313 C C . ASP A 1 179 ? -8.374 -7.394 -7.346 1.00 88.25 179 ASP A C 1
ATOM 1315 O O . ASP A 1 179 ? -7.226 -7.791 -7.148 1.00 88.25 179 ASP A O 1
ATOM 1319 N N . SER A 1 180 ? -8.721 -6.813 -8.497 1.00 87.56 180 SER A N 1
ATOM 1320 C CA . SER A 1 180 ? -7.773 -6.605 -9.588 1.00 87.56 180 SER A CA 1
ATOM 1321 C C . SER A 1 180 ? -6.594 -5.721 -9.182 1.00 87.56 180 SER A C 1
ATOM 1323 O O . SER A 1 180 ? -5.469 -5.975 -9.608 1.00 87.56 180 SER A O 1
ATOM 1325 N N . TYR A 1 181 ? -6.847 -4.627 -8.472 1.00 88.12 181 TYR A N 1
ATOM 1326 C CA . TYR A 1 181 ? -5.794 -3.718 -8.038 1.00 88.12 181 TYR A CA 1
ATOM 1327 C C . TYR A 1 181 ? -4.899 -4.380 -6.979 1.00 88.12 181 TYR A C 1
ATOM 1329 O O . TYR A 1 181 ? -3.674 -4.303 -7.057 1.00 88.12 181 TYR A O 1
ATOM 1337 N N . THR A 1 182 ? -5.514 -5.126 -6.061 1.00 92.75 182 THR A N 1
ATOM 1338 C CA . THR A 1 182 ? -4.834 -5.941 -5.045 1.00 92.75 182 THR A CA 1
ATOM 1339 C C . THR A 1 182 ? -3.856 -6.922 -5.687 1.00 92.75 182 THR A C 1
ATOM 1341 O O . THR A 1 182 ? -2.701 -6.975 -5.282 1.00 92.75 182 THR A O 1
ATOM 1344 N N . GLN A 1 183 ? -4.263 -7.634 -6.744 1.00 94.75 183 GLN A N 1
ATOM 1345 C CA . GLN A 1 183 ? -3.378 -8.557 -7.468 1.00 94.75 183 GLN A CA 1
ATOM 1346 C C . GLN A 1 183 ? -2.135 -7.867 -8.046 1.00 94.75 183 GLN A C 1
ATOM 1348 O O . GLN A 1 183 ? -1.041 -8.424 -7.974 1.00 94.75 183 GLN A O 1
ATOM 1353 N N . VAL A 1 184 ? -2.286 -6.659 -8.604 1.00 94.44 184 VAL A N 1
ATOM 1354 C CA . VAL A 1 184 ? -1.152 -5.878 -9.127 1.00 94.44 184 VAL A CA 1
ATOM 1355 C C . VAL A 1 184 ? -0.194 -5.502 -8.000 1.00 94.44 184 VAL A C 1
ATOM 1357 O O . VAL A 1 184 ? 1.011 -5.681 -8.152 1.00 94.44 184 VAL A O 1
ATOM 1360 N N . LEU A 1 185 ? -0.708 -5.024 -6.866 1.00 94.94 185 LEU A N 1
ATOM 1361 C CA . LEU A 1 185 ? 0.124 -4.642 -5.724 1.00 94.94 185 LEU A CA 1
ATOM 1362 C C . LEU A 1 185 ? 0.839 -5.834 -5.075 1.00 94.94 185 LEU A C 1
ATOM 1364 O O . LEU A 1 185 ? 2.016 -5.728 -4.742 1.00 94.94 185 LEU A O 1
ATOM 1368 N N . GLU A 1 186 ? 0.164 -6.974 -4.947 1.00 96.19 186 GLU A N 1
ATOM 1369 C CA . GLU A 1 186 ? 0.766 -8.221 -4.461 1.00 96.19 186 GLU A CA 1
ATOM 1370 C C . GLU A 1 186 ? 1.877 -8.708 -5.397 1.00 96.19 186 GLU A C 1
ATOM 1372 O O . GLU A 1 186 ? 2.966 -9.089 -4.962 1.00 96.19 186 GLU A O 1
ATOM 1377 N N . LYS A 1 187 ? 1.639 -8.643 -6.712 1.00 96.00 187 LYS A N 1
ATOM 1378 C CA . LYS A 1 187 ? 2.655 -9.000 -7.700 1.00 96.00 187 LYS A CA 1
ATOM 1379 C C . LYS A 1 187 ? 3.835 -8.026 -7.677 1.00 96.00 187 LYS A C 1
ATOM 1381 O O . LYS A 1 187 ? 4.976 -8.472 -7.767 1.00 96.00 187 LYS A O 1
ATOM 1386 N N . TYR A 1 188 ? 3.575 -6.730 -7.526 1.00 94.94 188 TYR A N 1
ATOM 1387 C CA . TYR A 1 188 ? 4.605 -5.704 -7.375 1.00 94.94 188 TYR A CA 1
ATOM 1388 C C . TYR A 1 188 ? 5.491 -5.971 -6.153 1.00 94.94 188 TYR A C 1
ATOM 1390 O O . TYR A 1 188 ? 6.712 -6.019 -6.291 1.00 94.94 188 TYR A O 1
ATOM 1398 N N . ASP A 1 189 ? 4.891 -6.233 -4.989 1.00 94.94 189 ASP A N 1
ATOM 1399 C CA . ASP A 1 189 ? 5.623 -6.581 -3.766 1.00 94.94 189 ASP A CA 1
ATOM 1400 C C . ASP A 1 189 ? 6.488 -7.837 -3.945 1.00 94.94 189 ASP A C 1
ATOM 1402 O O . ASP A 1 189 ? 7.655 -7.861 -3.547 1.00 94.94 189 ASP A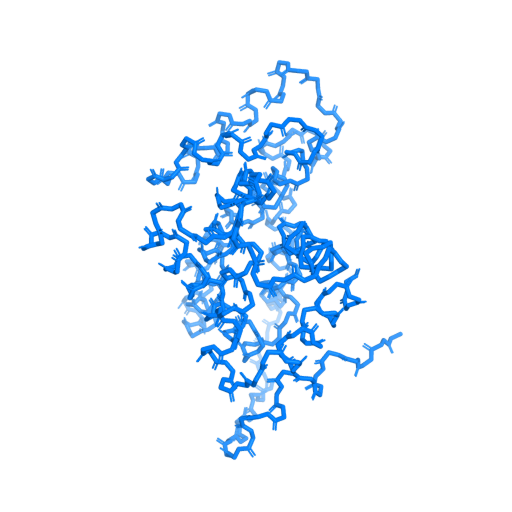 O 1
ATOM 1406 N N . SER A 1 190 ? 5.950 -8.853 -4.626 1.00 94.88 190 SER A N 1
ATOM 1407 C CA . SER A 1 190 ? 6.683 -10.074 -4.958 1.00 94.88 190 SER A CA 1
ATOM 1408 C C . SER A 1 190 ? 7.886 -9.809 -5.871 1.00 94.88 190 SER A C 1
ATOM 1410 O O . SER A 1 190 ? 8.977 -10.315 -5.605 1.00 94.88 190 SER A O 1
ATOM 1412 N N . ILE A 1 191 ? 7.726 -9.010 -6.933 1.00 93.00 191 ILE A N 1
ATOM 1413 C CA . ILE A 1 191 ? 8.827 -8.679 -7.851 1.00 93.00 191 ILE A CA 1
ATOM 1414 C C . ILE A 1 191 ? 9.910 -7.895 -7.114 1.00 93.00 191 ILE A C 1
ATOM 1416 O O . ILE A 1 191 ? 11.083 -8.255 -7.203 1.00 93.00 191 ILE A O 1
ATOM 1420 N N . VAL A 1 192 ? 9.534 -6.860 -6.362 1.00 90.38 192 VAL A N 1
ATOM 1421 C CA . VAL A 1 192 ? 10.479 -6.015 -5.621 1.00 90.38 192 VAL A CA 1
ATOM 1422 C C . VAL A 1 192 ? 11.282 -6.841 -4.617 1.00 90.38 192 VAL A C 1
ATOM 1424 O O . VAL A 1 192 ? 12.511 -6.752 -4.594 1.00 90.38 192 VAL A O 1
ATOM 1427 N N . SER A 1 193 ? 10.606 -7.703 -3.855 1.00 87.06 193 SER A N 1
ATOM 1428 C CA . SER A 1 193 ? 11.240 -8.563 -2.849 1.00 87.06 193 SER A CA 1
ATOM 1429 C C . SER A 1 193 ? 12.209 -9.581 -3.465 1.00 87.06 193 SER A C 1
ATOM 1431 O O . SER A 1 193 ? 13.252 -9.871 -2.884 1.00 87.06 193 SER A O 1
ATOM 1433 N N . ASN A 1 194 ? 11.907 -10.091 -4.663 1.00 86.25 194 ASN A N 1
ATOM 1434 C CA . ASN A 1 194 ? 12.734 -11.085 -5.358 1.00 86.25 194 ASN A CA 1
ATOM 1435 C C . ASN A 1 194 ? 13.840 -10.478 -6.240 1.00 86.25 194 ASN A C 1
ATOM 1437 O O . ASN A 1 194 ? 14.756 -11.189 -6.656 1.00 86.25 194 ASN A O 1
ATOM 1441 N N . SER A 1 195 ? 13.778 -9.180 -6.546 1.00 77.81 195 SER A N 1
ATOM 1442 C CA . SER A 1 195 ? 14.689 -8.549 -7.511 1.00 77.81 195 SER A CA 1
ATOM 1443 C C . SER A 1 195 ? 16.050 -8.154 -6.930 1.00 77.81 195 SER A C 1
ATOM 1445 O O . SER A 1 195 ? 16.935 -7.810 -7.705 1.00 77.81 195 SER A O 1
ATOM 1447 N N . ALA A 1 196 ? 16.257 -8.203 -5.607 1.00 68.12 196 ALA A N 1
ATOM 1448 C CA . ALA A 1 196 ? 17.543 -7.932 -4.936 1.00 68.12 196 ALA A CA 1
ATOM 1449 C C . ALA A 1 196 ? 18.312 -6.697 -5.477 1.00 68.12 196 ALA A C 1
ATOM 1451 O O . ALA A 1 196 ? 19.525 -6.742 -5.667 1.00 68.12 196 ALA A O 1
ATOM 1452 N N . GLY A 1 197 ? 17.603 -5.602 -5.783 1.00 66.62 197 GLY A N 1
ATOM 1453 C CA . GLY A 1 197 ? 18.201 -4.365 -6.306 1.00 66.62 197 GLY A CA 1
ATOM 1454 C C . GLY A 1 197 ? 18.582 -4.377 -7.794 1.00 66.62 197 GLY A C 1
ATOM 1455 O O . GLY A 1 197 ? 19.124 -3.391 -8.280 1.00 66.62 197 GLY A O 1
ATOM 1456 N N . LYS A 1 198 ? 18.273 -5.450 -8.534 1.00 74.38 198 LYS A N 1
ATOM 1457 C CA . LYS A 1 198 ? 18.531 -5.570 -9.982 1.00 74.38 198 LYS A CA 1
ATOM 1458 C C . LYS A 1 198 ? 17.557 -4.774 -10.853 1.00 74.38 198 LYS A C 1
ATOM 1460 O O . LYS A 1 198 ? 17.816 -4.584 -12.033 1.00 74.38 198 LYS A O 1
ATOM 1465 N N . LYS A 1 199 ? 16.419 -4.353 -10.300 1.00 81.69 199 LYS A N 1
ATOM 1466 C CA . LYS A 1 199 ? 15.363 -3.637 -11.023 1.00 81.69 199 LYS A CA 1
ATOM 1467 C C . LYS A 1 199 ? 14.817 -2.499 -10.168 1.00 81.69 199 LYS A C 1
ATOM 1469 O O . LYS A 1 199 ? 14.722 -2.633 -8.947 1.00 81.69 199 LYS A O 1
ATOM 1474 N N . SER A 1 200 ? 14.473 -1.378 -10.804 1.00 87.88 200 SER A N 1
ATOM 1475 C CA . SER A 1 200 ? 13.848 -0.245 -10.118 1.00 87.88 200 SER A CA 1
ATOM 1476 C C . SER A 1 200 ? 12.439 -0.592 -9.634 1.00 87.88 200 SER A C 1
ATOM 1478 O O . SER A 1 200 ? 11.768 -1.474 -10.180 1.00 87.88 200 SER A O 1
ATOM 1480 N N . ALA A 1 201 ? 11.971 0.118 -8.608 1.00 89.56 201 ALA A N 1
ATOM 1481 C CA . ALA A 1 201 ? 10.592 0.012 -8.141 1.00 89.56 201 ALA A CA 1
ATOM 1482 C C . ALA A 1 20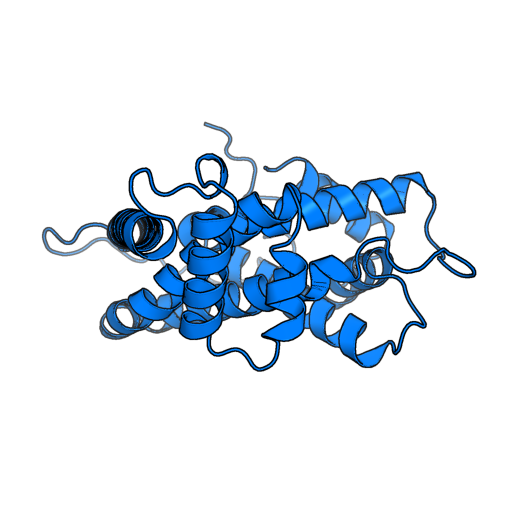1 ? 9.603 0.382 -9.262 1.00 89.56 201 ALA A C 1
ATOM 1484 O O . ALA A 1 201 ? 8.606 -0.304 -9.471 1.00 89.56 201 ALA A O 1
ATOM 1485 N N . GLU A 1 202 ? 9.916 1.418 -10.042 1.00 92.25 202 GLU A N 1
ATOM 1486 C CA . GLU A 1 202 ? 9.090 1.856 -11.163 1.00 92.25 202 GLU A CA 1
ATOM 1487 C C . GLU A 1 202 ? 8.958 0.770 -12.246 1.00 92.25 202 GLU A C 1
ATOM 1489 O O . GLU A 1 202 ? 7.851 0.457 -12.683 1.00 92.25 202 GLU A O 1
ATOM 1494 N N . GLU A 1 203 ? 10.061 0.128 -12.634 1.00 91.31 203 GLU A N 1
ATOM 1495 C CA . GLU A 1 203 ? 10.024 -0.944 -13.634 1.00 91.31 203 GLU A CA 1
ATOM 1496 C C . GLU A 1 203 ? 9.339 -2.204 -13.085 1.00 91.31 203 GLU A C 1
ATOM 1498 O O . GLU A 1 203 ? 8.543 -2.831 -13.780 1.00 91.31 203 GLU A O 1
ATOM 1503 N N . SER A 1 204 ? 9.555 -2.520 -11.805 1.00 92.94 204 SER A N 1
ATOM 1504 C CA . SER A 1 204 ? 8.871 -3.627 -11.122 1.00 92.94 204 SER A CA 1
ATOM 1505 C C . SER A 1 204 ? 7.351 -3.439 -11.090 1.00 92.94 204 SER A C 1
ATOM 1507 O O . SER A 1 204 ? 6.601 -4.410 -11.183 1.00 92.94 204 SER A O 1
ATOM 1509 N N . PHE A 1 205 ? 6.871 -2.197 -10.970 1.00 94.31 205 PHE A N 1
ATOM 1510 C CA . PHE A 1 205 ? 5.440 -1.900 -10.999 1.00 94.31 205 PHE A CA 1
ATOM 1511 C C . PHE A 1 205 ? 4.836 -2.094 -12.395 1.00 94.31 205 PHE A C 1
ATOM 1513 O O . PHE A 1 205 ? 3.743 -2.647 -12.524 1.00 94.31 205 PHE A O 1
ATOM 1520 N N . VAL A 1 206 ? 5.554 -1.693 -13.448 1.00 94.31 206 VAL A N 1
ATOM 1521 C CA . VAL A 1 206 ? 5.124 -1.930 -14.836 1.00 94.31 206 VAL A CA 1
ATOM 1522 C C . VAL A 1 206 ? 5.070 -3.427 -15.137 1.00 94.31 206 VAL A C 1
ATOM 1524 O O . VAL A 1 206 ? 4.055 -3.902 -15.648 1.00 94.31 206 VAL A O 1
ATOM 1527 N N . ASP A 1 207 ? 6.099 -4.180 -14.748 1.00 93.75 207 ASP A N 1
ATOM 1528 C CA . ASP A 1 207 ? 6.132 -5.638 -14.897 1.00 93.75 207 ASP A CA 1
ATOM 1529 C C . ASP A 1 207 ? 4.975 -6.314 -14.154 1.00 93.75 207 ASP A C 1
ATOM 1531 O O . ASP A 1 207 ? 4.340 -7.222 -14.687 1.00 93.75 207 ASP A O 1
ATOM 1535 N N . ALA A 1 208 ? 4.646 -5.851 -12.944 1.00 95.31 208 ALA A N 1
ATOM 1536 C CA . ALA A 1 208 ? 3.514 -6.381 -12.190 1.00 95.31 208 ALA A CA 1
ATOM 1537 C C . ALA A 1 208 ? 2.190 -6.213 -12.948 1.00 95.31 208 ALA A C 1
ATOM 1539 O O . ALA A 1 208 ? 1.373 -7.137 -12.991 1.00 95.31 208 ALA A O 1
ATOM 1540 N N . ILE A 1 209 ? 1.982 -5.056 -13.586 1.00 94.25 209 ILE A N 1
ATOM 1541 C CA . ILE A 1 209 ? 0.803 -4.806 -14.423 1.00 94.25 209 ILE A CA 1
ATOM 1542 C C . ILE A 1 209 ? 0.817 -5.720 -15.649 1.00 94.25 209 ILE A C 1
ATOM 1544 O O . ILE A 1 209 ? -0.208 -6.336 -15.940 1.00 94.25 209 ILE A O 1
ATOM 1548 N N . MET A 1 210 ? 1.950 -5.838 -16.346 1.00 94.25 210 MET A N 1
ATOM 1549 C CA . MET A 1 210 ? 2.090 -6.726 -17.505 1.00 94.25 210 MET A CA 1
ATOM 1550 C C . MET A 1 210 ? 1.760 -8.177 -17.140 1.00 94.25 210 MET A C 1
ATOM 1552 O O . MET A 1 210 ? 0.961 -8.821 -17.822 1.00 94.25 210 MET A O 1
ATOM 1556 N N . ASP A 1 211 ? 2.287 -8.666 -16.019 1.00 93.38 211 ASP A N 1
ATOM 1557 C CA . ASP A 1 211 ? 2.106 -10.039 -15.558 1.00 93.38 211 ASP A CA 1
ATOM 1558 C C . ASP A 1 211 ? 0.671 -10.344 -15.124 1.00 93.38 211 ASP A C 1
ATOM 1560 O O . ASP A 1 211 ? 0.158 -11.425 -15.432 1.00 93.38 211 ASP A O 1
ATOM 1564 N N . VAL A 1 212 ? 0.019 -9.425 -14.408 1.00 92.69 212 VAL A N 1
ATOM 1565 C CA . VAL A 1 212 ? -1.353 -9.617 -13.909 1.00 92.69 212 VAL A CA 1
ATOM 1566 C C . VAL A 1 212 ? -2.375 -9.405 -15.020 1.00 92.69 212 VAL A C 1
ATOM 1568 O O . VAL A 1 212 ? -3.333 -10.166 -15.134 1.00 92.69 212 VAL A O 1
ATOM 1571 N N . LYS A 1 213 ? -2.180 -8.384 -15.860 1.00 88.94 213 LYS A N 1
ATOM 1572 C CA . LYS A 1 213 ? -3.125 -8.025 -16.926 1.00 88.94 213 LYS A CA 1
ATOM 1573 C C . LYS A 1 213 ? -2.865 -8.733 -18.245 1.00 88.94 213 LYS A C 1
ATOM 1575 O O . LYS A 1 213 ? -3.712 -8.644 -19.128 1.00 88.94 213 LYS A O 1
ATOM 1580 N N . LYS A 1 214 ? -1.742 -9.447 -18.368 1.00 92.06 214 LYS A N 1
ATOM 1581 C CA . LYS A 1 214 ? -1.314 -10.129 -19.599 1.00 92.06 214 LYS A CA 1
ATOM 1582 C C . LYS A 1 214 ? -1.273 -9.166 -20.785 1.00 92.06 214 LYS A C 1
ATOM 1584 O O . LYS A 1 214 ? -1.777 -9.458 -21.867 1.00 92.06 214 LYS A O 1
ATOM 1589 N N . VAL A 1 215 ? -0.696 -7.990 -20.552 1.00 91.88 215 VAL A N 1
ATOM 1590 C CA . VAL A 1 215 ? -0.566 -6.926 -21.550 1.00 91.88 215 VAL A CA 1
ATOM 1591 C C . VAL A 1 215 ? 0.896 -6.629 -21.841 1.00 91.88 215 VAL A C 1
ATOM 1593 O O . VAL A 1 215 ? 1.770 -6.875 -21.013 1.00 91.88 215 VAL A O 1
ATOM 1596 N N . ASP A 1 216 ? 1.149 -6.072 -23.021 1.00 93.31 216 ASP A N 1
ATOM 1597 C CA . ASP A 1 216 ? 2.448 -5.502 -23.348 1.00 93.31 216 ASP A CA 1
ATOM 1598 C C . ASP A 1 216 ? 2.745 -4.243 -22.513 1.00 93.31 216 ASP A C 1
ATOM 1600 O O . ASP A 1 216 ? 1.882 -3.662 -21.843 1.00 93.31 216 ASP A O 1
ATOM 1604 N N . ARG A 1 217 ? 4.000 -3.804 -22.577 1.00 92.44 217 ARG A N 1
ATOM 1605 C CA . ARG A 1 217 ? 4.490 -2.645 -21.837 1.00 92.44 217 ARG A CA 1
ATOM 1606 C C . ARG A 1 217 ? 3.782 -1.343 -22.203 1.00 92.44 217 ARG A C 1
ATOM 1608 O O . ARG A 1 217 ? 3.543 -0.520 -21.322 1.00 92.44 217 ARG A O 1
ATOM 1615 N N . THR A 1 218 ? 3.440 -1.146 -23.474 1.00 93.06 218 THR A N 1
ATOM 1616 C CA . THR A 1 218 ? 2.748 0.065 -23.932 1.00 93.06 218 THR A CA 1
ATOM 1617 C C . THR A 1 218 ? 1.391 0.178 -23.248 1.00 93.06 218 THR A C 1
ATOM 1619 O O . THR A 1 218 ? 1.086 1.199 -22.634 1.00 93.06 218 THR A O 1
ATOM 1622 N N . LYS A 1 219 ? 0.616 -0.908 -23.245 1.00 91.94 219 LYS A N 1
ATOM 1623 C CA . LYS A 1 219 ? -0.669 -0.985 -22.543 1.00 91.94 219 LYS A CA 1
ATOM 1624 C C . LYS A 1 219 ? -0.512 -0.893 -21.027 1.00 91.94 219 LYS A C 1
ATOM 1626 O O . LYS A 1 219 ? -1.346 -0.271 -20.372 1.00 91.94 219 LYS A O 1
ATOM 1631 N N . ALA A 1 220 ? 0.546 -1.466 -20.454 1.00 92.31 220 ALA A N 1
ATOM 1632 C CA . ALA A 1 220 ? 0.826 -1.315 -19.028 1.00 92.31 220 ALA A CA 1
ATOM 1633 C C . ALA A 1 220 ? 1.059 0.159 -18.653 1.00 92.31 220 ALA A C 1
ATOM 1635 O O . ALA A 1 220 ? 0.455 0.649 -17.701 1.00 92.31 220 ALA A O 1
ATOM 1636 N N . LEU A 1 221 ? 1.841 0.903 -19.440 1.00 92.00 221 LEU A N 1
ATOM 1637 C CA . LEU A 1 221 ? 2.065 2.338 -19.234 1.00 92.00 221 LEU A CA 1
ATOM 1638 C C . LEU A 1 221 ? 0.795 3.177 -19.445 1.00 92.00 221 LEU A C 1
ATOM 1640 O O . LEU A 1 221 ? 0.590 4.162 -18.736 1.00 92.00 221 LEU A O 1
ATOM 1644 N N . GLU A 1 222 ? -0.105 2.782 -20.348 1.00 90.31 222 GLU A N 1
ATOM 1645 C CA . GLU A 1 222 ? -1.430 3.408 -20.452 1.00 90.31 222 GLU A CA 1
ATOM 1646 C C . GLU A 1 222 ? -2.277 3.191 -19.192 1.00 90.31 222 GLU A C 1
ATOM 1648 O O . GLU A 1 222 ? -2.974 4.106 -18.750 1.00 90.31 222 GLU A O 1
ATOM 1653 N N . ILE A 1 223 ? -2.219 1.997 -18.594 1.00 88.12 223 ILE A N 1
ATOM 1654 C CA . ILE A 1 223 ? -2.885 1.709 -17.318 1.00 88.12 223 ILE A CA 1
ATOM 1655 C C . ILE A 1 223 ? -2.277 2.570 -16.206 1.00 88.12 223 ILE A C 1
ATOM 1657 O O . ILE A 1 223 ? -3.028 3.185 -15.453 1.00 88.12 223 ILE A O 1
ATOM 1661 N N . VAL A 1 224 ? -0.948 2.693 -16.139 1.00 89.44 224 VAL A N 1
ATOM 1662 C CA . VAL A 1 224 ? -0.260 3.591 -15.192 1.00 89.44 224 VAL A CA 1
ATOM 1663 C C . VAL A 1 224 ? -0.707 5.040 -15.383 1.00 89.44 224 VAL A C 1
ATOM 1665 O O . VAL A 1 224 ? -1.029 5.722 -14.412 1.00 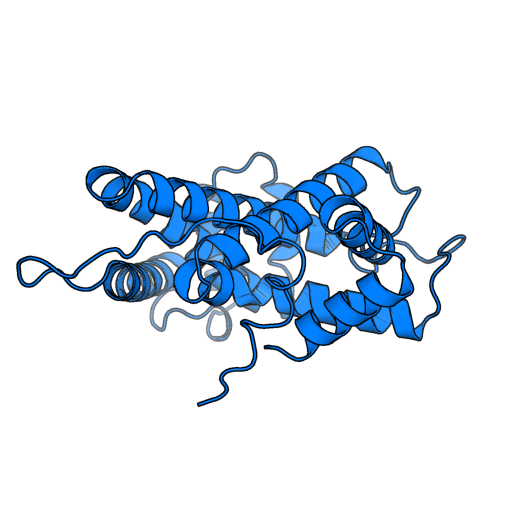89.44 224 VAL A O 1
ATOM 1668 N N . LYS A 1 225 ? -0.782 5.516 -16.629 1.00 88.50 225 LYS A N 1
ATOM 1669 C CA . LYS A 1 225 ? -1.256 6.870 -16.931 1.00 88.50 225 LYS A CA 1
ATOM 1670 C C . LYS A 1 225 ? -2.681 7.088 -16.438 1.00 88.50 225 LYS A C 1
ATOM 1672 O O . LYS A 1 225 ? -2.954 8.098 -15.798 1.00 88.50 225 LYS A O 1
ATOM 1677 N N . LYS A 1 226 ? -3.567 6.115 -16.656 1.00 81.88 226 LYS A N 1
ATOM 1678 C CA . LYS A 1 226 ? -4.929 6.154 -16.111 1.00 81.88 226 LYS A CA 1
ATOM 1679 C C . LYS A 1 226 ? -4.924 6.142 -14.585 1.00 81.88 226 LYS A C 1
ATOM 1681 O O . LYS A 1 226 ? -5.682 6.899 -14.005 1.00 81.88 226 LYS A O 1
ATOM 1686 N N . LEU A 1 227 ? -4.064 5.365 -13.925 1.00 79.62 227 LEU A N 1
ATOM 1687 C CA . LEU A 1 227 ? -3.930 5.390 -12.462 1.00 79.62 227 LEU A CA 1
ATOM 1688 C C . LEU A 1 227 ? -3.467 6.759 -11.945 1.00 79.62 227 LEU A C 1
ATOM 1690 O O . LEU A 1 227 ? -3.965 7.214 -10.924 1.00 79.62 227 LEU A O 1
ATOM 1694 N N . LYS A 1 228 ? -2.579 7.450 -12.668 1.00 80.06 228 LYS A N 1
ATOM 1695 C CA . LYS A 1 228 ? -2.195 8.834 -12.352 1.00 80.06 228 LYS A CA 1
ATOM 1696 C C . LYS A 1 228 ? -3.355 9.823 -12.546 1.00 80.06 228 LYS A C 1
ATOM 1698 O O . LYS A 1 228 ? -3.488 10.760 -11.766 1.00 80.06 228 LYS A O 1
ATOM 1703 N N . GLU A 1 229 ? -4.164 9.645 -13.593 1.00 73.12 229 GLU A N 1
ATOM 1704 C CA . GLU A 1 229 ? -5.235 10.576 -13.996 1.00 73.12 229 GLU A CA 1
ATOM 1705 C C . GLU A 1 229 ? -6.594 10.332 -13.317 1.00 73.12 229 GLU A C 1
ATOM 1707 O O . GLU A 1 229 ? -7.400 11.255 -13.199 1.00 73.12 229 GLU A O 1
ATOM 1712 N N . CYS A 1 230 ? -6.891 9.098 -12.905 1.00 55.66 230 CYS A N 1
ATOM 1713 C CA . CYS A 1 230 ? -8.180 8.689 -12.338 1.00 55.66 230 CYS A CA 1
ATOM 1714 C C . CYS A 1 230 ? -8.326 9.012 -10.846 1.00 55.66 230 CYS A C 1
ATOM 1716 O O . CYS A 1 230 ? -9.244 8.498 -10.206 1.00 55.66 230 CYS A O 1
ATOM 1718 N N . VAL A 1 231 ? -7.465 9.889 -10.326 1.00 45.50 231 VAL A N 1
ATOM 1719 C CA . VAL A 1 231 ? -7.444 10.296 -8.922 1.00 45.50 231 VAL A CA 1
ATOM 1720 C C . VAL A 1 231 ? -7.450 11.811 -8.754 1.00 45.50 231 VAL A C 1
ATOM 1722 O O . VAL A 1 231 ? -6.361 12.438 -8.714 1.00 45.50 231 VAL A O 1
#